Protein AF-A0A937T8L7-F1 (afdb_monomer)

pLDDT: mean 92.43, std 9.21, range [36.19, 98.56]

Secondary structure (DSSP, 8-state):
-----------S-GGGHHHHHHHHHHTTT-HHHHHHHHHHHTTTT----HHHIIIIIIHHHHHHTTSEE--GGG-EE-HHHHHHHHHHHH-HHHHHHHHHHHHHHHHHHTS--HHHHHHHTTTTTS-EEHHHHHHHHHHHHHHHHHHTT--HHHHHHHHHHHHHHHHHTTSEEEETTEEEE-HHHHHHHHHHT-----HHHHHHHHHHHHHHHHTTSTT---EEHHHHHHHHHHHHHHTT----HHHHHHHHHHS-SB-SSEEEEEE--SS--TT-EEETTEEE-EEEEEE-TT----

Nearest PDB structures (foldseek):
  2g7u-assembly1_A  TM=4.179E-01  e=7.902E-01  Rhodococcus jostii RHA1
  1t98-assembly1_A  TM=3.174E-01  e=4.815E-01  Escherichia coli
  8bif-assembly2_C  TM=2.983E-01  e=5.317E-01  Photorhabdus laumondii subsp. laumondii TTO1
  1t98-assembly1_B  TM=3.740E-01  e=1.662E+00  Escherichia coli
  5a9j-assembly3_C  TM=3.002E-01  e=3.671E+00  Homo sapiens

Radius of gyration: 20.65 Å; Cα contacts (8 Å, |Δi|>4): 395; chains: 1; bounding box: 52×42×64 Å

Sequence (298 aa):
MNLSRSIPALKAPADRMIGLIKIVHRWTGDRKAMDDAIVKYLRDVSGASRRNLIRAYAVPTLSHLGLIEGRGENLRCSPDGESLVNAAQQSDDAGLRRFGYLLHTLDSEKGLLVLSELADMQADEQPVSRDDLGTILWNKHHSQLAEQGLTSTALADRLAKWLAYLEYVRFIDLRDTNIMLNPAQIEASLAANKVEVAGELFRRLLFEGYEQLKSHVMGSVYVPIPDLRRCVAGHLLEQGMPISEAQFDDLLRQQPRVMEEHVILLSPPGRRSDGGIWIGKNYYYYVSIYPSKGESNA

Structure (mmCIF, N/CA/C/O backbone):
data_AF-A0A937T8L7-F1
#
_entry.id   AF-A0A937T8L7-F1
#
loop_
_atom_site.group_PDB
_atom_site.id
_atom_site.type_symbol
_atom_site.label_atom_id
_atom_site.label_alt_id
_atom_site.label_comp_id
_atom_site.label_asym_id
_atom_site.label_entity_id
_atom_site.label_seq_id
_atom_site.pdbx_PDB_ins_code
_atom_site.Cartn_x
_atom_site.Cartn_y
_atom_site.Cartn_z
_atom_site.occupancy
_atom_site.B_iso_or_equiv
_atom_site.auth_seq_id
_atom_site.auth_comp_id
_atom_site.auth_asym_id
_atom_site.auth_atom_id
_atom_site.pdbx_PDB_model_num
ATOM 1 N N . MET A 1 1 ? 6.874 18.365 9.448 1.00 44.12 1 MET A N 1
ATOM 2 C CA . MET A 1 1 ? 7.741 17.786 8.401 1.00 44.12 1 MET A CA 1
ATOM 3 C C . MET A 1 1 ? 6.885 16.825 7.605 1.00 44.12 1 MET A C 1
ATOM 5 O O . MET A 1 1 ? 6.300 15.943 8.223 1.00 44.12 1 MET A O 1
ATOM 9 N N . ASN A 1 2 ? 6.756 17.028 6.293 1.00 47.47 2 ASN A N 1
ATOM 10 C CA . ASN A 1 2 ? 6.113 16.040 5.427 1.00 47.47 2 ASN A CA 1
ATOM 11 C C . ASN A 1 2 ? 6.901 14.729 5.508 1.00 47.47 2 ASN A C 1
ATOM 13 O O . ASN A 1 2 ? 8.122 14.755 5.671 1.00 47.47 2 ASN A O 1
ATOM 17 N N . LEU A 1 3 ? 6.203 13.593 5.441 1.00 54.50 3 LEU A N 1
ATOM 18 C CA . LEU A 1 3 ? 6.842 12.299 5.219 1.00 54.50 3 LEU A CA 1
ATOM 19 C C . LEU A 1 3 ? 7.824 12.449 4.058 1.00 54.50 3 LEU A C 1
ATOM 21 O O . LEU A 1 3 ? 7.463 12.965 3.002 1.00 54.50 3 LEU A O 1
ATOM 25 N N . SER A 1 4 ? 9.071 12.055 4.287 1.00 62.16 4 SER A N 1
ATOM 26 C CA . SER A 1 4 ? 10.092 12.098 3.258 1.00 62.16 4 SER A CA 1
ATOM 27 C C . SER A 1 4 ? 9.691 11.094 2.176 1.00 62.16 4 SER A C 1
ATOM 29 O O . SER A 1 4 ? 9.776 9.881 2.393 1.00 62.16 4 SER A O 1
ATOM 31 N N . ARG A 1 5 ? 9.161 11.605 1.064 1.00 77.12 5 ARG A N 1
ATOM 32 C CA . ARG A 1 5 ? 8.682 10.801 -0.058 1.00 77.12 5 ARG A CA 1
ATOM 33 C C . ARG A 1 5 ? 9.852 10.023 -0.648 1.00 77.12 5 ARG A C 1
ATOM 35 O O . ARG A 1 5 ? 10.936 10.572 -0.814 1.00 77.12 5 ARG A O 1
ATOM 42 N N . SER A 1 6 ? 9.664 8.737 -0.920 1.00 85.38 6 SER A N 1
ATOM 43 C CA . SER A 1 6 ? 10.685 7.926 -1.591 1.00 85.38 6 SER A CA 1
ATOM 44 C C . SER A 1 6 ? 10.051 6.711 -2.250 1.00 85.38 6 SER A C 1
ATOM 46 O O . SER A 1 6 ? 9.061 6.182 -1.745 1.00 85.38 6 SER A O 1
ATOM 48 N N . ILE A 1 7 ? 10.648 6.234 -3.341 1.00 87.88 7 ILE A N 1
ATOM 49 C CA . ILE A 1 7 ? 10.278 4.937 -3.911 1.00 87.88 7 ILE A CA 1
ATOM 50 C C . ILE A 1 7 ? 10.679 3.845 -2.902 1.00 87.88 7 ILE A C 1
ATOM 52 O O . ILE A 1 7 ? 11.827 3.849 -2.425 1.00 87.88 7 ILE A O 1
ATOM 56 N N . PRO A 1 8 ? 9.772 2.918 -2.546 1.00 90.25 8 PRO A N 1
ATOM 57 C CA . PRO A 1 8 ? 10.069 1.872 -1.579 1.00 90.25 8 PRO A CA 1
ATOM 58 C C . PRO A 1 8 ? 11.188 0.949 -2.074 1.00 90.25 8 PRO A C 1
ATOM 60 O O . PRO A 1 8 ? 11.307 0.633 -3.256 1.00 90.25 8 PRO A O 1
ATOM 63 N N . ALA A 1 9 ? 12.018 0.471 -1.146 1.00 91.31 9 ALA A N 1
ATOM 64 C CA . ALA A 1 9 ? 13.047 -0.516 -1.454 1.00 91.31 9 ALA A CA 1
ATOM 65 C C . ALA A 1 9 ? 12.417 -1.914 -1.540 1.00 91.31 9 ALA A C 1
ATOM 67 O O . ALA A 1 9 ? 12.375 -2.656 -0.554 1.00 91.31 9 ALA A O 1
ATOM 68 N N . LEU A 1 10 ? 11.898 -2.257 -2.714 1.00 94.75 10 LEU A N 1
ATOM 69 C CA . LEU A 1 10 ? 11.305 -3.563 -2.995 1.00 94.75 10 LEU A CA 1
ATOM 70 C C . LEU A 1 10 ? 12.406 -4.555 -3.381 1.00 94.75 10 LEU A C 1
ATOM 72 O O . LEU A 1 10 ? 13.400 -4.177 -4.002 1.00 94.75 10 LEU A O 1
ATOM 76 N N . LYS A 1 11 ? 12.273 -5.823 -2.986 1.00 94.25 11 LYS A N 1
ATOM 77 C CA . LYS A 1 11 ? 13.219 -6.872 -3.408 1.00 94.25 11 LYS A CA 1
ATOM 78 C C . LYS A 1 11 ? 12.541 -8.083 -4.011 1.00 94.25 11 LYS A C 1
ATOM 80 O O . LYS A 1 11 ? 13.107 -8.670 -4.924 1.00 94.25 11 LYS A O 1
ATOM 85 N N . ALA A 1 12 ? 11.376 -8.460 -3.494 1.00 95.25 12 ALA A N 1
ATOM 86 C CA . ALA A 1 12 ? 10.638 -9.583 -4.040 1.00 95.25 12 ALA A CA 1
ATOM 87 C C . ALA A 1 12 ? 9.996 -9.218 -5.400 1.00 95.25 12 ALA A C 1
ATOM 89 O O . ALA A 1 12 ? 9.577 -8.070 -5.569 1.00 95.25 12 ALA A O 1
ATOM 90 N N . PRO A 1 13 ? 9.929 -10.161 -6.359 1.00 95.75 13 PRO A N 1
ATOM 91 C CA . PRO A 1 13 ? 9.270 -9.959 -7.649 1.00 95.75 13 PRO A CA 1
ATOM 92 C C . PRO A 1 13 ? 7.783 -9.611 -7.510 1.00 95.75 13 PRO A C 1
ATOM 94 O O . PRO A 1 13 ? 7.112 -10.102 -6.597 1.00 95.75 13 PRO A O 1
ATOM 97 N N . ALA A 1 14 ? 7.275 -8.771 -8.413 1.00 96.94 14 ALA A N 1
ATOM 98 C CA . ALA A 1 14 ? 5.897 -8.275 -8.378 1.00 96.94 14 ALA A CA 1
ATOM 99 C C . ALA A 1 14 ? 4.855 -9.404 -8.502 1.00 96.94 14 ALA A C 1
ATOM 101 O O . ALA A 1 14 ? 3.900 -9.456 -7.725 1.00 96.94 14 ALA A O 1
ATOM 102 N N . ASP A 1 15 ? 5.110 -10.374 -9.386 1.00 97.06 15 ASP A N 1
ATOM 103 C CA . ASP A 1 15 ? 4.283 -11.568 -9.627 1.00 97.06 15 ASP A CA 1
ATOM 104 C C . ASP A 1 15 ? 4.138 -12.477 -8.398 1.00 97.06 15 ASP A C 1
ATOM 106 O O . ASP A 1 15 ? 3.228 -13.302 -8.308 1.00 97.06 15 ASP A O 1
ATOM 110 N N . ARG A 1 16 ? 5.006 -12.313 -7.395 1.00 97.25 16 ARG A N 1
ATOM 111 C CA . ARG A 1 16 ? 4.971 -13.100 -6.158 1.00 97.25 16 ARG A CA 1
ATOM 112 C C . ARG A 1 16 ? 4.175 -12.448 -5.038 1.00 97.25 16 ARG A C 1
ATOM 114 O O . ARG A 1 16 ? 3.887 -13.129 -4.054 1.00 97.25 16 ARG A O 1
ATOM 121 N N . MET A 1 17 ? 3.775 -11.185 -5.166 1.00 97.44 17 MET A N 1
ATOM 122 C CA . MET A 1 17 ? 3.181 -10.428 -4.058 1.00 97.44 17 MET A CA 1
ATOM 123 C C . MET A 1 17 ? 1.858 -11.000 -3.569 1.00 97.44 17 MET A C 1
ATOM 125 O O . MET A 1 17 ? 1.704 -11.234 -2.371 1.00 97.44 17 MET A O 1
ATOM 129 N N . ILE A 1 18 ? 0.935 -11.299 -4.486 1.00 98.12 18 ILE A N 1
ATOM 130 C CA . ILE A 1 18 ? -0.383 -11.845 -4.133 1.00 98.12 18 ILE A CA 1
ATOM 131 C C . ILE A 1 18 ? -0.238 -13.219 -3.455 1.00 98.12 18 ILE A C 1
ATOM 133 O O . ILE A 1 18 ? -0.891 -13.501 -2.452 1.00 98.12 18 ILE A O 1
ATOM 137 N N . GLY A 1 19 ? 0.657 -14.076 -3.953 1.00 98.25 19 GLY A N 1
ATOM 138 C CA . GLY A 1 19 ? 0.926 -15.370 -3.321 1.00 98.25 19 GLY A CA 1
ATOM 139 C C . GLY A 1 19 ? 1.563 -15.236 -1.935 1.00 98.25 19 GLY A C 1
ATOM 140 O O . GLY A 1 19 ? 1.162 -15.927 -1.000 1.00 98.25 19 GLY A O 1
ATOM 141 N N . LEU A 1 20 ? 2.507 -14.304 -1.770 1.00 98.25 20 LEU A N 1
ATOM 142 C CA . LEU A 1 20 ? 3.138 -14.032 -0.479 1.00 98.25 20 LEU A CA 1
ATOM 143 C C . LEU A 1 20 ? 2.140 -13.512 0.558 1.00 98.25 20 LEU A C 1
ATOM 145 O O . LEU A 1 20 ? 2.161 -13.986 1.694 1.00 98.25 20 LEU A O 1
ATOM 149 N N . ILE A 1 21 ? 1.249 -12.585 0.193 1.00 98.38 21 ILE A N 1
ATOM 150 C CA . ILE A 1 21 ? 0.252 -12.079 1.143 1.00 98.38 21 ILE A CA 1
ATOM 151 C C . ILE A 1 21 ? -0.785 -13.153 1.501 1.00 98.38 21 ILE A C 1
ATOM 153 O O . ILE A 1 21 ? -1.131 -13.291 2.671 1.00 98.38 21 ILE A O 1
ATOM 157 N N . LYS A 1 22 ? -1.181 -14.014 0.547 1.00 98.56 22 LYS A N 1
ATOM 158 C CA . LYS A 1 22 ? -2.019 -15.199 0.821 1.00 98.56 22 LYS A CA 1
ATOM 159 C C . LYS A 1 22 ? -1.362 -16.144 1.839 1.00 98.56 22 LYS A C 1
ATOM 161 O O . LYS A 1 22 ? -2.057 -16.714 2.679 1.00 98.56 22 LYS A O 1
ATOM 166 N N . ILE A 1 23 ? -0.034 -16.303 1.795 1.00 98.50 23 ILE A N 1
ATOM 167 C CA . ILE A 1 23 ? 0.714 -17.092 2.788 1.00 98.50 23 ILE A CA 1
ATOM 168 C C . ILE A 1 23 ? 0.651 -16.442 4.174 1.00 98.50 23 ILE A C 1
ATOM 170 O O . ILE A 1 23 ? 0.377 -17.144 5.146 1.00 98.50 23 ILE A O 1
ATOM 174 N N . VAL A 1 24 ? 0.890 -15.130 4.272 1.00 98.19 24 VAL A N 1
ATOM 175 C CA . VAL A 1 24 ? 0.833 -14.412 5.558 1.00 98.19 24 VAL A CA 1
ATOM 176 C C . VAL A 1 24 ? -0.565 -14.504 6.164 1.00 98.19 24 VAL A C 1
ATOM 178 O O . VAL A 1 24 ? -0.692 -14.878 7.327 1.00 98.19 24 VAL A O 1
ATOM 181 N N . HIS A 1 25 ? -1.605 -14.252 5.368 1.00 97.88 25 HIS A N 1
ATOM 182 C CA . HIS A 1 25 ? -2.997 -14.369 5.800 1.00 97.88 25 HIS A CA 1
ATOM 183 C C . HIS A 1 25 ? -3.295 -15.764 6.365 1.00 97.88 25 HIS A C 1
ATOM 185 O O . HIS A 1 25 ? -3.710 -15.900 7.512 1.00 97.88 25 HIS A O 1
ATOM 191 N N . ARG A 1 26 ? -2.983 -16.819 5.598 1.00 98.19 26 ARG A N 1
ATOM 192 C CA . ARG A 1 26 ? -3.268 -18.211 5.979 1.00 98.19 26 ARG A CA 1
ATOM 193 C C . ARG A 1 26 ? -2.592 -18.650 7.279 1.00 98.19 26 ARG A C 1
ATOM 195 O O . ARG A 1 26 ? -3.157 -19.466 7.999 1.00 98.19 26 ARG A O 1
ATOM 202 N N . TRP A 1 27 ? -1.377 -18.177 7.537 1.00 97.75 27 TRP A N 1
ATOM 203 C CA . TRP A 1 27 ? -0.553 -18.620 8.666 1.00 97.75 27 TRP A CA 1
ATOM 204 C C . TRP A 1 27 ? -0.401 -17.545 9.747 1.00 97.75 27 TRP A C 1
ATOM 206 O O . TRP A 1 27 ? 0.561 -17.563 10.515 1.00 97.75 27 TRP A O 1
ATOM 216 N N . THR A 1 28 ? -1.337 -16.595 9.821 1.00 94.94 28 THR A N 1
ATOM 217 C CA . THR A 1 28 ? -1.367 -15.615 10.913 1.00 94.94 28 THR A CA 1
ATOM 218 C C . THR A 1 28 ? -1.490 -16.347 12.253 1.00 94.94 28 THR A C 1
ATOM 220 O O . THR A 1 28 ? -2.383 -17.169 12.439 1.00 94.94 28 THR A O 1
ATOM 223 N N . GLY A 1 29 ? -0.564 -16.073 13.178 1.00 93.75 29 GLY A N 1
ATOM 224 C CA . GLY A 1 29 ? -0.464 -16.762 14.472 1.00 93.75 29 GLY A CA 1
ATOM 225 C C . GLY A 1 29 ? 0.414 -18.025 14.487 1.00 93.75 29 GLY A C 1
ATOM 226 O O . GLY A 1 29 ? 0.701 -18.524 15.570 1.00 93.75 29 GLY A O 1
ATOM 227 N N . ASP A 1 30 ? 0.898 -18.512 13.336 1.00 96.88 30 ASP A N 1
ATOM 228 C CA . ASP A 1 30 ? 1.893 -19.595 13.249 1.00 96.88 30 ASP A CA 1
ATOM 229 C C . ASP A 1 30 ? 3.119 -19.135 12.450 1.00 96.88 30 ASP A C 1
ATOM 231 O O . ASP A 1 30 ? 3.238 -19.316 11.230 1.00 96.88 30 ASP A O 1
ATOM 235 N N . ARG A 1 31 ? 4.075 -18.525 13.161 1.00 95.81 31 ARG A N 1
ATOM 236 C CA . ARG A 1 31 ? 5.258 -17.939 12.531 1.00 95.81 31 ARG A CA 1
ATOM 237 C C . ARG A 1 31 ? 6.125 -18.966 11.812 1.00 95.81 31 ARG A C 1
ATOM 239 O O . ARG A 1 31 ? 6.711 -18.660 10.770 1.00 95.81 31 ARG A O 1
ATOM 246 N N . LYS A 1 32 ? 6.239 -20.172 12.367 1.00 96.81 32 LYS A N 1
ATOM 247 C CA . LYS A 1 32 ? 7.102 -21.218 11.816 1.00 96.81 32 LYS A CA 1
ATOM 248 C C . LYS A 1 32 ? 6.545 -21.717 10.487 1.00 96.81 32 LYS A C 1
ATOM 250 O O . LYS A 1 32 ? 7.292 -21.750 9.506 1.00 96.81 32 LYS A O 1
ATOM 255 N N . ALA A 1 33 ? 5.251 -22.036 10.440 1.00 97.94 33 ALA A N 1
ATOM 256 C CA . ALA A 1 33 ? 4.592 -22.476 9.216 1.00 97.94 33 ALA A CA 1
ATOM 257 C C . ALA A 1 33 ? 4.583 -21.376 8.144 1.00 97.94 33 ALA A C 1
ATOM 259 O O . ALA A 1 33 ? 4.842 -21.659 6.971 1.00 97.94 33 ALA A O 1
ATOM 260 N N . MET A 1 34 ? 4.380 -20.114 8.543 1.00 98.06 34 MET A N 1
ATOM 261 C CA . MET A 1 34 ? 4.488 -18.962 7.644 1.00 98.06 34 MET A CA 1
ATOM 262 C C . MET A 1 34 ? 5.880 -18.870 7.007 1.00 98.06 34 MET A C 1
ATOM 264 O O . MET A 1 34 ? 6.002 -18.792 5.784 1.00 98.06 34 MET A O 1
ATOM 268 N N . ASP A 1 35 ? 6.936 -18.909 7.824 1.00 97.44 35 ASP A N 1
ATOM 269 C CA . ASP A 1 35 ? 8.315 -18.829 7.347 1.00 97.44 35 ASP A CA 1
ATOM 270 C C . ASP A 1 35 ? 8.656 -20.015 6.422 1.00 97.44 35 ASP A C 1
ATOM 272 O O . ASP A 1 35 ? 9.295 -19.816 5.389 1.00 97.44 35 ASP A O 1
ATOM 276 N N . ASP A 1 36 ? 8.207 -21.234 6.746 1.00 98.06 36 ASP A N 1
ATOM 277 C CA . ASP A 1 36 ? 8.370 -22.421 5.892 1.00 98.06 36 ASP A CA 1
ATOM 278 C C . ASP A 1 36 ? 7.673 -22.255 4.532 1.00 98.06 36 ASP A C 1
ATOM 280 O O . ASP A 1 36 ? 8.267 -22.541 3.485 1.00 98.06 36 ASP A O 1
ATOM 284 N N . ALA A 1 37 ? 6.440 -21.745 4.529 1.00 98.19 37 ALA A N 1
ATOM 285 C CA . ALA A 1 37 ? 5.657 -21.527 3.320 1.00 98.19 37 ALA A CA 1
ATOM 286 C C . ALA A 1 37 ? 6.247 -20.422 2.429 1.00 98.19 37 ALA A C 1
ATOM 288 O O . ALA A 1 37 ? 6.396 -20.639 1.226 1.00 98.19 37 ALA A O 1
ATOM 289 N N . ILE A 1 38 ? 6.659 -19.281 3.001 1.00 97.88 38 ILE A N 1
ATOM 290 C CA . ILE A 1 38 ? 7.344 -18.195 2.272 1.00 97.88 38 ILE A CA 1
ATOM 291 C C . ILE A 1 38 ? 8.617 -18.726 1.614 1.00 97.88 38 ILE A C 1
ATOM 293 O O . ILE A 1 38 ? 8.888 -18.472 0.441 1.00 97.88 38 ILE A O 1
ATOM 297 N N . VAL A 1 39 ? 9.407 -19.480 2.376 1.00 97.81 39 VAL A N 1
ATOM 298 C CA . VAL A 1 39 ? 10.673 -20.038 1.908 1.00 97.81 39 VAL A CA 1
ATOM 299 C C . VAL A 1 39 ? 10.467 -21.002 0.751 1.00 97.81 39 VAL A C 1
ATOM 301 O O . VAL A 1 39 ? 11.227 -20.951 -0.213 1.00 97.81 39 VAL A O 1
ATOM 304 N N . LYS A 1 40 ? 9.467 -21.879 0.849 1.00 97.44 40 LYS A N 1
ATOM 305 C CA . LYS A 1 40 ? 9.108 -22.803 -0.226 1.00 97.44 40 LYS A CA 1
ATOM 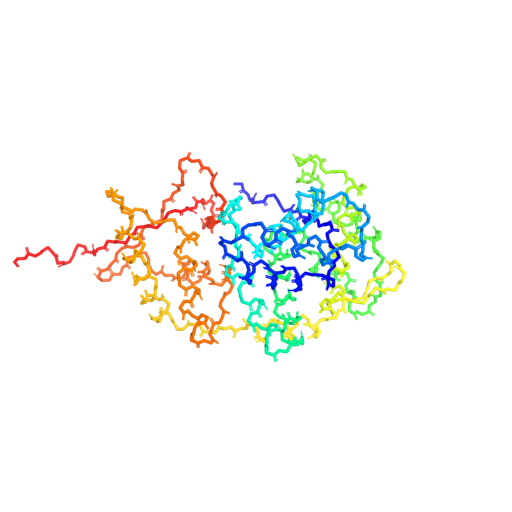306 C C . LYS A 1 40 ? 8.652 -22.042 -1.472 1.00 97.44 40 LYS A C 1
ATOM 308 O O . LYS A 1 40 ? 9.086 -22.378 -2.566 1.00 97.44 40 LYS A O 1
ATOM 313 N N . TYR A 1 41 ? 7.825 -21.014 -1.290 1.00 97.44 41 TYR A N 1
ATOM 314 C CA . TYR A 1 41 ? 7.227 -20.235 -2.374 1.00 97.44 41 TYR A CA 1
ATOM 315 C C . TYR A 1 41 ? 8.223 -19.378 -3.161 1.00 97.44 41 TYR A C 1
ATOM 317 O O . TYR A 1 41 ? 8.002 -19.130 -4.336 1.00 97.44 41 TYR A O 1
ATOM 325 N N . LEU A 1 42 ? 9.312 -18.929 -2.529 1.00 96.75 42 LEU A N 1
ATOM 326 C CA . LEU A 1 42 ? 10.344 -18.107 -3.175 1.00 96.75 42 LEU A CA 1
ATOM 327 C C . LEU A 1 42 ? 11.556 -18.903 -3.673 1.00 96.75 42 LEU A C 1
ATOM 329 O O . LEU A 1 42 ? 12.515 -18.318 -4.179 1.00 96.75 42 LEU A O 1
ATOM 333 N N . ARG A 1 43 ? 11.570 -20.224 -3.471 1.00 93.38 43 ARG A N 1
ATOM 334 C CA . ARG A 1 43 ? 12.756 -21.044 -3.741 1.00 93.38 43 ARG A CA 1
ATOM 335 C C . ARG A 1 43 ? 13.040 -21.206 -5.233 1.00 93.38 43 ARG A C 1
ATOM 337 O O . ARG A 1 43 ? 14.197 -21.359 -5.605 1.00 93.38 43 ARG A O 1
ATOM 344 N N . ASP A 1 44 ? 11.999 -21.165 -6.054 1.00 90.25 44 ASP A N 1
ATOM 345 C CA . ASP A 1 44 ? 12.065 -21.239 -7.515 1.00 90.25 44 ASP A CA 1
ATOM 346 C C . ASP A 1 44 ? 12.657 -19.971 -8.150 1.00 90.25 44 ASP A C 1
ATOM 348 O O . ASP A 1 44 ? 13.268 -20.050 -9.210 1.00 90.25 44 ASP A O 1
ATOM 352 N N . VAL A 1 45 ? 12.532 -18.818 -7.485 1.00 89.62 45 VAL A N 1
ATOM 353 C CA . VAL A 1 45 ? 13.007 -17.517 -7.992 1.00 89.62 45 VAL A CA 1
ATOM 354 C C . VAL A 1 45 ? 14.296 -17.017 -7.335 1.00 89.62 45 VAL A C 1
ATOM 356 O O . VAL A 1 45 ? 14.894 -16.054 -7.811 1.00 89.62 45 VAL A O 1
ATOM 359 N N . SER A 1 46 ? 14.752 -17.624 -6.232 1.00 91.19 46 SER A N 1
ATOM 360 C CA . SER A 1 46 ? 15.956 -17.162 -5.533 1.00 91.19 46 SER A CA 1
ATOM 361 C C . SER A 1 46 ? 16.705 -18.258 -4.768 1.00 91.19 46 SER A C 1
ATOM 363 O O . SER A 1 46 ? 16.171 -18.933 -3.884 1.00 91.19 46 SER A O 1
ATOM 365 N N . GLY A 1 47 ? 18.016 -18.343 -5.022 1.00 91.69 47 GLY A N 1
ATOM 366 C CA . GLY A 1 47 ? 18.964 -19.181 -4.276 1.00 91.69 47 GLY A CA 1
ATOM 367 C C . GLY A 1 47 ? 19.395 -18.611 -2.916 1.00 91.69 47 GLY A C 1
ATOM 368 O O . GLY A 1 47 ? 20.290 -19.158 -2.274 1.00 91.69 47 GLY A O 1
ATOM 369 N N . ALA A 1 48 ? 18.801 -17.502 -2.459 1.00 93.19 48 ALA A N 1
ATOM 370 C CA . ALA A 1 48 ? 19.182 -16.875 -1.198 1.00 93.19 48 ALA A CA 1
ATOM 371 C C . ALA A 1 48 ? 18.925 -17.788 0.016 1.00 93.19 48 ALA A C 1
ATOM 373 O O . ALA A 1 48 ? 18.031 -18.641 0.034 1.00 93.19 48 ALA A O 1
ATOM 374 N N . SER A 1 49 ? 19.691 -17.579 1.090 1.00 96.12 49 SER A N 1
ATOM 375 C CA . SER A 1 49 ? 19.495 -18.319 2.339 1.00 96.12 49 SER A CA 1
ATOM 376 C C . SER A 1 49 ? 18.073 -18.130 2.883 1.00 96.12 49 SER A C 1
ATOM 378 O O . SER A 1 49 ? 17.450 -17.085 2.683 1.00 96.12 49 SER A O 1
ATOM 380 N N . ARG A 1 50 ? 17.565 -19.117 3.635 1.00 96.94 50 ARG A N 1
ATOM 381 C CA . ARG A 1 50 ? 16.258 -19.040 4.321 1.00 96.94 50 ARG A CA 1
ATOM 382 C C . ARG A 1 50 ? 16.063 -17.703 5.044 1.00 96.94 50 ARG A C 1
ATOM 384 O O . ARG A 1 50 ? 15.050 -17.034 4.864 1.00 96.94 50 ARG A O 1
ATOM 391 N N . ARG A 1 51 ? 17.063 -17.306 5.840 1.00 95.62 51 ARG A N 1
ATOM 392 C CA . ARG A 1 51 ? 17.047 -16.050 6.599 1.00 95.62 51 ARG A CA 1
ATOM 393 C C . ARG A 1 51 ? 16.884 -14.840 5.679 1.00 95.62 51 ARG A C 1
ATOM 395 O O . ARG A 1 51 ? 16.124 -13.940 6.025 1.00 95.62 51 ARG A O 1
ATOM 402 N N . ASN A 1 52 ? 17.564 -14.818 4.535 1.00 95.25 52 ASN A N 1
ATOM 403 C CA . ASN A 1 52 ? 17.507 -13.700 3.595 1.00 95.25 52 ASN A CA 1
ATOM 404 C C . ASN A 1 52 ? 16.176 -13.645 2.837 1.00 95.25 52 ASN A C 1
ATOM 406 O O . ASN A 1 52 ? 15.623 -12.555 2.712 1.00 95.25 52 ASN A O 1
ATOM 410 N N . LEU A 1 53 ? 15.617 -14.787 2.419 1.00 96.31 53 LEU A N 1
ATOM 411 C CA . LEU A 1 53 ? 14.288 -14.828 1.790 1.00 96.31 53 LEU A CA 1
ATOM 412 C C . LEU A 1 53 ? 13.213 -14.204 2.685 1.00 96.31 53 LEU A C 1
ATOM 414 O O . LEU A 1 53 ? 12.378 -13.441 2.218 1.00 96.31 53 LEU A O 1
ATOM 418 N N . ILE A 1 54 ? 13.266 -14.463 3.989 1.00 95.75 54 ILE A N 1
ATOM 419 C CA . ILE A 1 54 ? 12.285 -13.912 4.926 1.00 95.75 54 ILE A CA 1
ATOM 420 C C . ILE A 1 54 ? 12.630 -12.459 5.275 1.00 95.75 54 ILE A C 1
ATOM 422 O O . ILE A 1 54 ? 11.833 -11.552 5.045 1.00 95.75 54 ILE A O 1
ATOM 426 N N . ARG A 1 55 ? 13.826 -12.227 5.838 1.00 93.62 55 ARG A N 1
ATOM 427 C CA . ARG A 1 55 ? 14.178 -10.962 6.510 1.00 93.62 55 ARG A CA 1
ATOM 428 C C . ARG A 1 55 ? 14.681 -9.868 5.584 1.00 93.62 55 ARG A C 1
ATOM 430 O O . ARG A 1 55 ? 14.700 -8.716 5.995 1.00 93.62 55 ARG A O 1
ATOM 437 N N . ALA A 1 56 ? 15.138 -10.215 4.387 1.00 91.25 56 ALA A N 1
ATOM 438 C CA . ALA A 1 56 ? 15.650 -9.246 3.425 1.00 91.25 56 ALA A CA 1
ATOM 439 C C . ALA A 1 56 ? 14.768 -9.135 2.178 1.00 91.25 56 ALA A C 1
ATOM 441 O O . ALA A 1 56 ? 14.894 -8.137 1.476 1.00 91.25 56 ALA A O 1
ATOM 442 N N . TYR A 1 57 ? 13.916 -10.130 1.909 1.00 93.88 57 TYR A N 1
ATOM 443 C CA . TYR A 1 57 ? 13.140 -10.239 0.675 1.00 93.88 57 TYR A CA 1
ATOM 444 C C . TYR A 1 57 ? 11.639 -10.055 0.927 1.00 93.88 57 TYR A C 1
ATOM 446 O O . TYR A 1 57 ? 11.118 -8.977 0.657 1.00 93.88 57 TYR A O 1
ATOM 454 N N . ALA A 1 58 ? 10.959 -11.053 1.496 1.00 96.50 58 ALA A N 1
ATOM 455 C CA . ALA A 1 58 ? 9.504 -11.068 1.631 1.00 96.50 58 ALA A CA 1
ATOM 456 C C . ALA A 1 58 ? 8.988 -10.021 2.625 1.00 96.50 58 ALA A C 1
ATOM 458 O O . ALA A 1 58 ? 8.249 -9.120 2.238 1.00 96.50 58 ALA A O 1
ATOM 459 N N . VAL A 1 59 ? 9.407 -10.107 3.894 1.00 96.31 59 VAL A N 1
ATOM 460 C CA . VAL A 1 59 ? 8.857 -9.263 4.969 1.00 96.31 59 VAL A CA 1
ATOM 461 C C . VAL A 1 59 ? 9.122 -7.774 4.717 1.00 96.31 59 VAL A C 1
ATOM 463 O O . VAL A 1 59 ? 8.168 -7.004 4.793 1.00 96.31 59 VAL A O 1
ATOM 466 N N . PRO A 1 60 ? 10.348 -7.331 4.358 1.00 95.62 60 PRO A N 1
ATOM 467 C CA . PRO A 1 60 ? 10.571 -5.918 4.061 1.00 95.62 60 PRO A CA 1
ATOM 468 C C . PRO A 1 60 ? 9.760 -5.423 2.865 1.00 95.62 60 PRO A C 1
ATOM 470 O O . PRO A 1 60 ? 9.209 -4.334 2.932 1.00 95.62 60 PRO A O 1
ATOM 473 N N . THR A 1 61 ? 9.650 -6.218 1.793 1.00 96.62 61 THR A N 1
ATOM 474 C CA . THR A 1 61 ? 8.888 -5.817 0.598 1.00 96.62 61 THR A CA 1
ATOM 475 C C . THR A 1 61 ? 7.408 -5.638 0.937 1.00 96.62 61 THR A C 1
ATOM 477 O O . THR A 1 61 ? 6.858 -4.570 0.700 1.00 96.62 61 THR A O 1
ATOM 480 N N . LEU A 1 62 ? 6.785 -6.636 1.570 1.00 97.50 62 LEU A N 1
ATOM 481 C CA . LEU A 1 62 ? 5.381 -6.565 1.987 1.00 97.50 62 LEU A CA 1
ATOM 482 C C . LEU A 1 62 ? 5.121 -5.410 2.968 1.00 97.50 62 LEU A C 1
ATOM 484 O O . LEU A 1 62 ? 4.096 -4.742 2.873 1.00 97.50 62 LEU A O 1
ATOM 488 N N . SER A 1 63 ? 6.051 -5.157 3.895 1.00 95.06 63 SER A N 1
ATOM 489 C CA . SER A 1 63 ? 5.936 -4.059 4.860 1.00 95.06 63 SER A CA 1
ATOM 490 C C . SER A 1 63 ? 6.067 -2.691 4.188 1.00 95.06 63 SER A C 1
ATOM 492 O O . SER A 1 63 ? 5.285 -1.795 4.489 1.00 95.06 63 SER A O 1
ATOM 494 N N . HIS A 1 64 ? 6.998 -2.525 3.242 1.00 93.81 64 HIS A N 1
ATOM 495 C CA . HIS A 1 64 ? 7.132 -1.287 2.468 1.00 93.81 64 HIS A CA 1
ATOM 496 C C . HIS A 1 64 ? 5.909 -1.000 1.591 1.00 93.81 64 HIS A C 1
ATOM 498 O O . HIS A 1 64 ? 5.594 0.163 1.358 1.00 93.81 64 HIS A O 1
ATOM 504 N N . LEU A 1 65 ? 5.217 -2.044 1.133 1.00 95.19 65 LEU A N 1
ATOM 505 C CA . LEU A 1 65 ? 3.952 -1.927 0.405 1.00 95.19 65 LEU A CA 1
ATOM 506 C C . LEU A 1 65 ? 2.746 -1.697 1.326 1.00 95.19 65 LEU A C 1
ATOM 508 O O . LEU A 1 65 ? 1.635 -1.556 0.834 1.00 95.19 65 LEU A O 1
ATOM 512 N N . GLY A 1 66 ? 2.940 -1.693 2.650 1.00 94.31 66 GLY A N 1
ATOM 513 C CA . GLY A 1 66 ? 1.852 -1.551 3.615 1.00 94.31 66 GLY A CA 1
ATOM 514 C C . GLY A 1 66 ? 0.891 -2.739 3.647 1.00 94.31 66 GLY A C 1
ATOM 515 O O . GLY A 1 66 ? -0.211 -2.592 4.151 1.00 94.31 66 GLY A O 1
ATOM 516 N N . LEU A 1 67 ? 1.279 -3.911 3.128 1.00 97.19 67 LEU A N 1
ATOM 517 C CA . LEU A 1 67 ? 0.419 -5.103 3.065 1.00 97.19 67 LEU A CA 1
ATOM 518 C C . LEU A 1 67 ? 0.468 -5.944 4.346 1.00 97.19 67 LEU A C 1
ATOM 520 O O . LEU A 1 67 ? -0.400 -6.779 4.584 1.00 97.19 67 LEU A O 1
ATOM 524 N N . ILE A 1 68 ? 1.499 -5.757 5.167 1.00 96.75 68 ILE A N 1
ATOM 525 C CA . ILE A 1 68 ? 1.647 -6.446 6.450 1.00 96.75 68 ILE A CA 1
ATOM 526 C C . ILE A 1 68 ? 2.049 -5.469 7.543 1.00 96.75 68 ILE A C 1
ATOM 528 O O . ILE A 1 68 ? 2.667 -4.434 7.290 1.00 96.75 68 ILE A O 1
ATOM 532 N N . GLU A 1 69 ? 1.771 -5.864 8.773 1.00 94.06 69 GLU A N 1
ATOM 533 C CA . GLU A 1 69 ? 2.090 -5.121 9.985 1.00 94.06 69 GLU A CA 1
ATOM 534 C C . GLU A 1 69 ? 2.511 -6.077 11.113 1.00 94.06 69 GLU A C 1
ATOM 536 O O . GLU A 1 69 ? 2.406 -7.302 11.008 1.00 94.06 69 GLU A O 1
ATOM 541 N N . GLY A 1 70 ? 3.014 -5.507 12.209 1.00 91.31 70 GLY A N 1
ATOM 542 C CA . GLY A 1 70 ? 3.518 -6.273 13.346 1.00 91.31 70 GLY A CA 1
ATOM 543 C C . GLY A 1 70 ? 4.940 -6.809 13.149 1.00 91.31 70 GLY A C 1
ATOM 544 O O . GLY A 1 70 ? 5.636 -6.504 12.178 1.00 91.31 70 GLY A O 1
ATOM 545 N N . ARG A 1 71 ? 5.429 -7.563 14.141 1.00 89.00 71 ARG A N 1
ATOM 546 C CA . ARG A 1 71 ? 6.787 -8.137 14.170 1.00 89.00 71 ARG A CA 1
ATOM 547 C C . ARG A 1 71 ? 6.786 -9.482 14.891 1.00 89.00 71 ARG A C 1
ATOM 549 O O . ARG A 1 71 ? 5.989 -9.699 15.799 1.00 89.00 71 ARG A O 1
ATOM 556 N N . GLY A 1 72 ? 7.735 -10.348 14.528 1.00 89.75 72 GLY A N 1
ATOM 557 C CA . GLY A 1 72 ? 7.912 -11.655 15.168 1.00 89.75 72 GLY A CA 1
ATOM 558 C C . GLY A 1 72 ? 6.670 -12.530 15.014 1.00 89.75 72 GLY A C 1
ATOM 559 O O . GLY A 1 72 ? 6.208 -12.724 13.888 1.00 89.75 72 GLY A O 1
ATOM 560 N N . GLU A 1 73 ? 6.149 -13.007 16.145 1.00 90.12 73 GLU A N 1
ATOM 561 C CA . GLU A 1 73 ? 4.926 -13.819 16.243 1.00 90.12 73 GLU A CA 1
ATOM 562 C C . GLU A 1 73 ? 3.650 -13.035 15.902 1.00 90.12 73 GLU A C 1
ATOM 564 O O . GLU A 1 73 ? 2.667 -13.614 15.462 1.00 90.12 73 GLU A O 1
ATO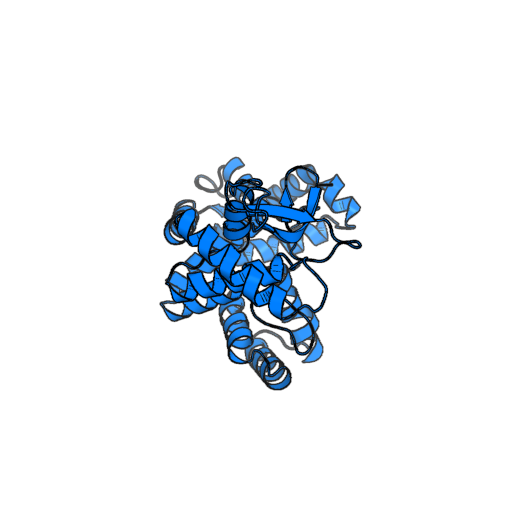M 569 N N . ASN A 1 74 ? 3.677 -11.704 16.022 1.00 91.31 74 ASN A N 1
ATOM 570 C CA . ASN A 1 74 ? 2.523 -10.844 15.744 1.00 91.31 74 ASN A CA 1
ATOM 571 C C . ASN A 1 74 ? 2.474 -10.357 14.285 1.00 91.31 74 ASN A C 1
ATOM 573 O O . ASN A 1 74 ? 1.777 -9.388 13.993 1.00 91.31 74 ASN A O 1
ATOM 577 N N . LEU A 1 75 ? 3.271 -10.943 13.383 1.00 94.88 75 LEU A N 1
ATOM 578 C CA . LEU A 1 75 ? 3.251 -10.568 11.969 1.00 94.88 75 LEU A CA 1
ATOM 579 C C . LEU A 1 75 ? 1.943 -11.047 11.326 1.00 94.88 75 LEU A C 1
ATOM 581 O O . LEU A 1 75 ? 1.635 -12.236 11.380 1.00 94.88 75 LEU A O 1
ATOM 585 N N . ARG A 1 76 ? 1.213 -10.132 10.690 1.00 96.44 76 ARG A N 1
ATOM 586 C CA . ARG A 1 76 ? -0.073 -10.409 10.036 1.00 96.44 76 ARG A CA 1
ATOM 587 C C . ARG A 1 76 ? -0.313 -9.470 8.859 1.00 96.44 76 ARG A C 1
ATOM 589 O O . ARG A 1 76 ? 0.446 -8.519 8.663 1.00 96.44 76 ARG A O 1
ATOM 596 N N . CYS A 1 77 ? -1.365 -9.726 8.090 1.00 97.12 77 CYS A N 1
ATOM 597 C CA . CYS A 1 77 ? -1.842 -8.779 7.088 1.00 97.12 77 CYS A CA 1
ATOM 598 C C . CYS A 1 77 ? -2.294 -7.470 7.744 1.00 97.12 77 CYS A C 1
ATOM 600 O O . CYS A 1 77 ? -2.897 -7.470 8.818 1.00 97.12 77 CYS A O 1
ATOM 602 N N . SER A 1 78 ? -2.015 -6.359 7.072 1.00 96.12 78 SER A N 1
ATOM 603 C CA . SER A 1 78 ? -2.699 -5.092 7.329 1.00 96.12 78 SER A CA 1
ATOM 604 C C . SER A 1 78 ? -4.121 -5.136 6.746 1.00 96.12 78 SER A C 1
ATOM 606 O O . SER A 1 78 ? -4.430 -6.054 5.979 1.00 96.12 78 SER A O 1
ATOM 608 N N . PRO A 1 79 ? -4.987 -4.145 7.027 1.00 94.69 79 PRO A N 1
ATOM 609 C CA . PRO A 1 79 ? -6.261 -3.993 6.320 1.00 94.69 79 PRO A CA 1
ATOM 610 C C . PRO A 1 79 ? -6.117 -3.995 4.790 1.00 94.69 79 PRO A C 1
ATOM 612 O O . PRO A 1 79 ? -6.891 -4.649 4.089 1.00 94.69 79 PRO A O 1
ATOM 615 N N . ASP A 1 80 ? -5.077 -3.341 4.266 1.00 96.62 80 ASP A N 1
ATOM 616 C CA . ASP A 1 80 ? -4.771 -3.348 2.833 1.00 96.62 80 ASP A CA 1
ATOM 617 C C . ASP A 1 80 ? -4.404 -4.761 2.349 1.00 96.62 80 ASP A C 1
ATOM 619 O O . ASP A 1 80 ? -4.933 -5.226 1.336 1.00 96.62 80 ASP A O 1
ATOM 623 N N . GLY A 1 81 ? -3.575 -5.489 3.104 1.00 97.81 81 GLY A N 1
ATOM 624 C CA . GLY A 1 81 ? -3.233 -6.883 2.815 1.00 97.81 81 GLY A CA 1
ATOM 625 C C . GLY A 1 81 ? -4.440 -7.823 2.832 1.00 97.81 81 GLY A C 1
ATOM 626 O O . GLY A 1 81 ? -4.602 -8.627 1.915 1.00 97.81 81 GLY A O 1
ATOM 627 N N . GLU A 1 82 ? -5.314 -7.688 3.830 1.00 97.31 82 GLU A N 1
ATOM 628 C CA . GLU A 1 82 ? -6.566 -8.446 3.936 1.00 97.31 82 GLU A CA 1
ATOM 629 C C . GLU A 1 82 ? -7.478 -8.168 2.738 1.00 97.31 82 GLU A C 1
ATOM 631 O O . GLU A 1 82 ? -7.941 -9.093 2.068 1.00 97.31 82 GLU A O 1
ATOM 636 N N . SER A 1 83 ? -7.678 -6.893 2.397 1.00 96.50 83 SER A N 1
ATOM 637 C CA . SER A 1 83 ? -8.502 -6.508 1.249 1.00 96.50 83 SER A CA 1
ATOM 638 C C . SER A 1 83 ? -7.973 -7.079 -0.075 1.00 96.50 83 SER A C 1
ATOM 640 O O . SER A 1 83 ? -8.756 -7.523 -0.917 1.00 96.50 83 SER A O 1
ATOM 642 N N . LEU A 1 84 ? -6.646 -7.136 -0.245 1.00 98.00 84 LEU A N 1
ATOM 643 C CA . LEU A 1 84 ? -6.003 -7.732 -1.413 1.00 98.00 84 LEU A CA 1
ATOM 644 C C . LEU A 1 84 ? -6.222 -9.246 -1.477 1.00 98.00 84 LEU A C 1
ATOM 646 O O . LEU A 1 84 ? -6.542 -9.773 -2.543 1.00 98.00 84 LEU A O 1
ATOM 650 N N . VAL A 1 85 ? -6.073 -9.951 -0.353 1.00 97.94 85 VAL A N 1
ATOM 651 C CA . VAL A 1 85 ? -6.317 -11.399 -0.295 1.00 97.94 85 VAL A CA 1
ATOM 652 C C . VAL A 1 85 ? -7.761 -11.719 -0.666 1.00 97.94 85 VAL A C 1
ATOM 654 O O . VAL A 1 85 ? -7.974 -12.598 -1.500 1.00 97.94 85 VAL A O 1
ATOM 657 N N . ASN A 1 86 ? -8.726 -10.979 -0.117 1.00 96.12 86 ASN A N 1
ATOM 658 C CA . ASN A 1 86 ? -10.147 -11.167 -0.406 1.00 96.12 86 ASN A CA 1
ATOM 659 C C . ASN A 1 86 ? -10.470 -10.920 -1.886 1.00 96.12 86 ASN A C 1
ATOM 661 O O . ASN A 1 86 ? -11.103 -11.756 -2.529 1.00 96.12 86 ASN A O 1
ATOM 665 N N . ALA A 1 87 ? -9.970 -9.831 -2.476 1.00 96.69 87 ALA A N 1
ATOM 666 C CA . ALA A 1 87 ? -10.147 -9.574 -3.906 1.00 96.69 87 ALA A CA 1
ATOM 667 C C . ALA A 1 87 ? -9.538 -10.699 -4.767 1.00 96.69 87 ALA A C 1
ATOM 669 O O . ALA A 1 87 ? -10.172 -11.204 -5.692 1.00 96.69 87 ALA A O 1
ATOM 670 N N . ALA A 1 88 ? -8.339 -11.167 -4.410 1.00 97.56 88 ALA A N 1
ATOM 671 C CA . ALA A 1 88 ? -7.647 -12.249 -5.108 1.00 97.56 88 ALA A CA 1
ATOM 672 C C . ALA A 1 88 ? -8.239 -13.652 -4.862 1.00 97.56 88 ALA A C 1
ATOM 674 O O . ALA A 1 88 ? -7.760 -14.624 -5.455 1.00 97.56 88 ALA A O 1
ATOM 675 N N . GLN A 1 89 ? -9.206 -13.801 -3.954 1.00 96.56 89 GLN A N 1
ATOM 676 C CA . GLN A 1 89 ? -10.016 -15.016 -3.811 1.00 96.56 89 GLN A CA 1
ATOM 677 C C . GLN A 1 89 ? -11.217 -15.007 -4.763 1.00 96.56 89 GLN A C 1
ATOM 679 O O . GLN A 1 89 ? -11.679 -16.076 -5.151 1.00 96.56 89 GLN A O 1
ATOM 684 N N . GLN A 1 90 ? -11.697 -13.827 -5.167 1.00 95.69 90 GLN A N 1
ATOM 685 C CA . GLN A 1 90 ? -12.801 -13.693 -6.119 1.00 95.69 90 GLN A CA 1
ATOM 686 C C . GLN A 1 90 ? -12.341 -13.973 -7.553 1.00 95.69 90 GLN A C 1
ATOM 688 O O . GLN A 1 90 ? -12.994 -14.710 -8.285 1.00 95.69 90 GLN A O 1
ATOM 693 N N . SER A 1 91 ? -11.222 -13.373 -7.968 1.00 97.25 91 SER A N 1
ATOM 694 C CA . SER A 1 91 ? -10.557 -13.655 -9.247 1.00 97.25 91 SER A CA 1
ATOM 695 C C . SER A 1 91 ? -9.151 -13.053 -9.276 1.00 97.25 91 SER A C 1
ATOM 697 O O . SER A 1 91 ? -8.857 -12.115 -8.529 1.00 97.25 91 SER A O 1
ATOM 699 N N . ASP A 1 92 ? -8.297 -13.542 -10.176 1.00 96.00 92 ASP A N 1
ATOM 700 C CA . ASP A 1 92 ? -6.961 -12.969 -10.385 1.00 96.00 92 ASP A CA 1
ATOM 701 C C . ASP A 1 92 ? -7.041 -11.500 -10.825 1.00 96.00 92 ASP A C 1
ATOM 703 O O . ASP A 1 92 ? -6.333 -10.654 -10.283 1.00 96.00 92 ASP A O 1
ATOM 707 N N . ASP A 1 93 ? -7.970 -11.170 -11.724 1.00 96.50 93 ASP A N 1
ATOM 708 C CA . ASP A 1 93 ? -8.193 -9.798 -12.191 1.00 96.50 93 ASP A CA 1
ATOM 709 C C . ASP A 1 93 ? -8.684 -8.862 -11.075 1.00 96.50 93 ASP A C 1
ATOM 711 O O . ASP A 1 93 ? -8.265 -7.706 -11.008 1.00 96.50 93 ASP A O 1
ATOM 715 N N . ALA A 1 94 ? -9.556 -9.334 -10.176 1.00 96.19 94 ALA A N 1
ATOM 716 C CA . ALA A 1 94 ? -9.957 -8.552 -9.005 1.00 96.19 94 ALA A CA 1
ATOM 717 C C . ALA A 1 94 ? -8.767 -8.317 -8.061 1.00 96.19 94 ALA A C 1
ATOM 719 O O . ALA A 1 94 ? -8.576 -7.196 -7.584 1.00 96.19 94 ALA A O 1
ATOM 720 N N . GLY A 1 95 ? -7.928 -9.337 -7.855 1.00 97.44 95 GLY A N 1
ATOM 721 C CA . GLY A 1 95 ? -6.674 -9.216 -7.114 1.00 97.44 95 GLY A CA 1
ATOM 722 C C . GLY A 1 95 ? -5.713 -8.197 -7.732 1.00 97.44 95 GLY A C 1
ATOM 723 O O . GLY A 1 95 ? -5.198 -7.339 -7.017 1.00 97.44 95 GLY A O 1
ATOM 724 N N . LEU A 1 96 ? -5.510 -8.238 -9.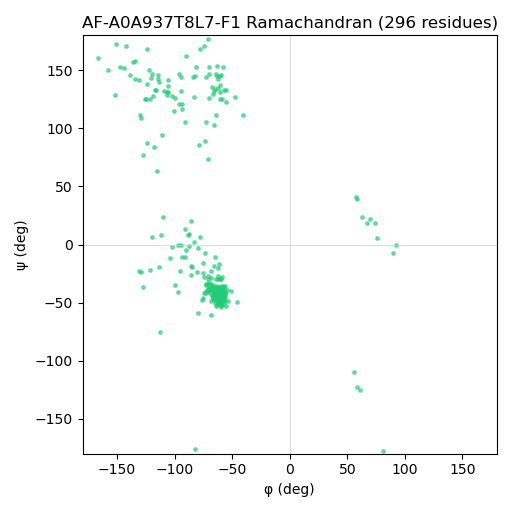053 1.00 97.75 96 LEU A N 1
ATOM 725 C CA . LEU A 1 96 ? -4.662 -7.287 -9.778 1.00 97.75 96 LEU A CA 1
ATOM 726 C C . LEU A 1 96 ? -5.194 -5.856 -9.685 1.00 97.75 96 LEU A C 1
ATOM 728 O O . LEU A 1 96 ? -4.425 -4.958 -9.353 1.00 97.75 96 LEU A O 1
ATOM 732 N N . ARG A 1 97 ? -6.500 -5.637 -9.890 1.00 97.19 97 ARG A N 1
ATOM 733 C CA . ARG A 1 97 ? -7.117 -4.305 -9.741 1.00 97.19 97 ARG A CA 1
ATOM 734 C C . ARG A 1 97 ? -6.983 -3.768 -8.322 1.00 97.19 97 ARG A C 1
ATOM 736 O O . ARG A 1 97 ? -6.662 -2.596 -8.138 1.00 97.19 97 ARG A O 1
ATOM 743 N N . ARG A 1 98 ? -7.208 -4.609 -7.303 1.00 96.94 98 ARG A N 1
ATOM 744 C CA . ARG A 1 98 ? -7.013 -4.200 -5.904 1.00 96.94 98 ARG A CA 1
ATOM 745 C C . ARG A 1 98 ? -5.553 -3.860 -5.639 1.00 96.94 98 ARG A C 1
ATOM 747 O O . ARG A 1 98 ? -5.278 -2.853 -4.996 1.00 96.94 98 ARG A O 1
ATOM 754 N N . PHE A 1 99 ? -4.621 -4.658 -6.153 1.00 98.19 99 PHE A N 1
ATOM 755 C CA . PHE A 1 99 ? -3.204 -4.378 -5.977 1.00 98.19 99 PHE A CA 1
ATOM 756 C C . PHE A 1 99 ? -2.787 -3.081 -6.677 1.00 98.19 99 PHE A C 1
ATOM 758 O O . PHE A 1 99 ? -2.104 -2.265 -6.067 1.00 98.19 99 PHE A O 1
ATOM 765 N N . GLY A 1 100 ? -3.265 -2.846 -7.902 1.00 97.88 100 GLY A N 1
ATOM 766 C CA . GLY A 1 100 ? -3.044 -1.602 -8.638 1.00 97.88 100 GLY A CA 1
ATOM 767 C C . GLY A 1 100 ? -3.565 -0.382 -7.884 1.00 97.88 100 GLY A C 1
ATOM 768 O O . GLY A 1 100 ? -2.840 0.598 -7.738 1.00 97.88 100 GLY A O 1
ATOM 769 N N . TYR A 1 101 ? -4.770 -0.462 -7.315 1.00 97.00 101 TYR A N 1
ATOM 770 C CA . TYR A 1 101 ? -5.307 0.592 -6.449 1.00 97.00 101 TYR A CA 1
ATOM 771 C C . TYR A 1 101 ? -4.382 0.893 -5.255 1.00 97.00 101 TYR A C 1
ATOM 773 O O . TYR A 1 101 ? -4.044 2.051 -5.019 1.00 97.00 101 TYR A O 1
ATOM 781 N N . LEU A 1 102 ? -3.903 -0.135 -4.544 1.00 96.31 102 LEU A N 1
ATOM 782 C CA . LEU A 1 102 ? -2.992 0.048 -3.406 1.00 96.31 102 LEU A CA 1
ATOM 783 C C . LEU A 1 102 ? -1.642 0.654 -3.826 1.00 96.31 102 LEU A C 1
ATOM 785 O O . LEU A 1 102 ? -1.112 1.518 -3.127 1.00 96.31 102 LEU A O 1
ATOM 789 N N . LEU A 1 103 ? -1.093 0.243 -4.976 1.00 96.81 103 LEU A N 1
ATOM 790 C CA . LEU A 1 103 ? 0.134 0.825 -5.529 1.00 96.81 103 LEU A CA 1
ATOM 791 C C . LEU A 1 103 ? -0.061 2.288 -5.935 1.00 96.81 103 LEU A C 1
ATOM 793 O O . LEU A 1 103 ? 0.814 3.103 -5.649 1.00 96.81 103 LEU A O 1
ATOM 797 N N . HIS A 1 104 ? -1.203 2.629 -6.539 1.00 95.94 104 HIS A N 1
ATOM 798 C CA . HIS A 1 104 ? -1.552 4.010 -6.864 1.00 95.94 104 HIS A CA 1
ATOM 799 C C . HIS A 1 104 ? -1.605 4.873 -5.599 1.00 95.94 104 HIS A C 1
ATOM 801 O O . HIS A 1 104 ? -0.949 5.908 -5.540 1.00 95.94 104 HIS A O 1
ATOM 807 N N . THR A 1 105 ? -2.333 4.434 -4.566 1.00 92.25 105 THR A N 1
ATOM 808 C CA . THR A 1 105 ? -2.407 5.143 -3.277 1.00 92.25 105 THR A CA 1
ATOM 809 C C . THR A 1 105 ? -1.020 5.324 -2.660 1.00 92.25 105 THR A C 1
ATOM 811 O O . THR A 1 105 ? -0.677 6.414 -2.193 1.00 92.25 105 THR A O 1
ATOM 814 N N . LEU A 1 106 ? -0.187 4.277 -2.692 1.00 92.06 106 LEU A N 1
ATOM 815 C CA . LEU A 1 106 ? 1.181 4.345 -2.188 1.00 92.06 106 LEU A CA 1
ATOM 816 C C . LEU A 1 106 ? 2.021 5.372 -2.962 1.00 92.06 106 LEU A C 1
ATOM 818 O O . LEU A 1 106 ? 2.725 6.163 -2.330 1.00 92.06 106 LEU A O 1
ATOM 822 N N . ASP A 1 107 ? 1.921 5.393 -4.294 1.00 93.62 107 ASP A N 1
ATOM 823 C CA . ASP A 1 107 ? 2.615 6.351 -5.160 1.00 93.62 107 ASP A CA 1
ATOM 824 C C . ASP A 1 107 ? 2.186 7.794 -4.870 1.00 93.62 107 ASP A C 1
ATOM 826 O O . ASP A 1 107 ? 3.044 8.649 -4.644 1.00 93.62 107 ASP A O 1
ATOM 830 N N . SER A 1 108 ? 0.872 8.044 -4.792 1.00 89.44 108 SER A N 1
ATOM 831 C CA . SER A 1 108 ? 0.294 9.382 -4.627 1.00 89.44 108 SER A CA 1
ATOM 832 C C . SER A 1 108 ? 0.521 9.984 -3.237 1.00 89.44 108 SER A C 1
ATOM 834 O O . SER A 1 108 ? 0.693 11.197 -3.093 1.00 89.44 108 SER A O 1
ATOM 836 N N . GLU A 1 109 ? 0.523 9.157 -2.189 1.00 83.19 109 GLU A N 1
ATOM 837 C CA . GLU A 1 109 ? 0.596 9.644 -0.807 1.00 83.19 109 GLU A CA 1
ATOM 838 C C . GLU A 1 109 ? 2.011 9.617 -0.225 1.00 83.19 109 GLU A C 1
ATOM 840 O O . GLU A 1 109 ? 2.410 10.540 0.495 1.00 83.19 109 GLU A O 1
ATOM 845 N N . LYS A 1 110 ? 2.772 8.554 -0.512 1.00 77.69 110 LYS A N 1
ATOM 846 C CA . LYS A 1 110 ? 4.054 8.254 0.152 1.00 77.69 110 LYS A CA 1
ATOM 847 C C . LYS A 1 110 ? 5.232 8.169 -0.830 1.00 77.69 110 LYS A C 1
ATOM 849 O O . LYS A 1 110 ? 6.379 8.328 -0.404 1.00 77.69 110 LYS A O 1
ATOM 854 N N . GLY A 1 111 ? 4.960 7.921 -2.109 1.00 78.19 111 GLY A N 1
ATOM 855 C CA . GLY A 1 111 ? 5.946 7.777 -3.176 1.00 78.19 111 GLY A CA 1
ATOM 856 C C . GLY A 1 111 ? 6.439 9.101 -3.759 1.00 78.19 111 GLY A C 1
ATOM 857 O O . GLY A 1 111 ? 6.090 10.187 -3.293 1.00 78.19 111 GLY A O 1
ATOM 858 N N . LEU A 1 112 ? 7.282 8.996 -4.791 1.00 82.69 112 LEU A N 1
ATOM 859 C CA . LEU A 1 112 ? 7.780 10.138 -5.570 1.00 82.69 112 LEU A CA 1
ATOM 860 C C . LEU A 1 112 ? 6.823 10.549 -6.706 1.00 82.69 112 LEU A C 1
ATOM 862 O O . LEU A 1 112 ? 7.265 11.219 -7.628 1.00 82.69 112 LEU A O 1
ATOM 866 N N . LEU A 1 113 ? 5.540 10.165 -6.642 1.00 90.69 113 LEU A N 1
ATOM 867 C CA . LEU A 1 113 ? 4.530 10.491 -7.657 1.00 90.69 113 LEU A CA 1
ATOM 868 C C . LEU A 1 113 ? 4.895 9.996 -9.070 1.00 90.69 113 LEU A C 1
ATOM 870 O O . LEU A 1 113 ? 4.681 10.708 -10.048 1.00 90.69 113 LEU A O 1
ATOM 874 N N . VAL A 1 114 ? 5.452 8.787 -9.194 1.00 95.69 114 VAL A N 1
ATOM 875 C CA . VAL A 1 114 ? 5.957 8.257 -10.472 1.00 95.69 114 VAL A CA 1
ATOM 876 C C . VAL A 1 114 ? 4.879 8.257 -11.557 1.00 95.69 114 VAL A C 1
ATOM 878 O O . VAL A 1 114 ? 5.170 8.609 -12.697 1.00 95.69 114 VAL A O 1
ATOM 881 N N . LEU A 1 115 ? 3.637 7.899 -11.215 1.00 96.69 115 LEU A N 1
ATOM 882 C CA . LEU A 1 115 ? 2.528 7.894 -12.173 1.00 96.69 115 LEU A CA 1
ATOM 883 C C . LEU A 1 115 ? 2.157 9.312 -12.628 1.00 96.69 115 LEU A C 1
ATOM 885 O O . LEU A 1 115 ? 1.862 9.514 -13.802 1.00 96.69 115 LEU A O 1
ATOM 889 N N . SER A 1 116 ? 2.215 10.290 -11.719 1.00 95.44 116 SER A N 1
ATOM 890 C CA . SER A 1 116 ? 1.964 11.697 -12.051 1.00 95.44 116 SER A CA 1
ATOM 891 C C . SER A 1 116 ? 3.049 12.251 -12.965 1.00 95.44 116 SER A C 1
ATOM 893 O O . SER A 1 116 ? 2.721 12.909 -13.941 1.00 95.44 116 SER A O 1
ATOM 895 N N . GLU A 1 117 ? 4.327 11.966 -12.689 1.00 96.50 117 GLU A N 1
ATOM 896 C CA . GLU A 1 117 ? 5.409 12.437 -13.561 1.00 96.50 117 GLU A CA 1
ATOM 897 C C . GLU A 1 117 ? 5.319 11.799 -14.953 1.00 96.50 117 GLU A C 1
ATOM 899 O O . GLU A 1 117 ? 5.538 12.477 -15.950 1.00 96.50 117 GLU A O 1
ATOM 904 N N . LEU A 1 118 ? 4.959 10.513 -15.048 1.00 97.62 118 LEU A N 1
ATOM 905 C CA . LEU A 1 118 ? 4.720 9.863 -16.340 1.00 97.62 118 LEU A CA 1
ATOM 906 C C . LEU A 1 118 ? 3.573 10.532 -17.113 1.00 97.62 118 LEU A C 1
ATOM 908 O O . LEU A 1 118 ? 3.701 10.746 -18.317 1.00 97.62 118 LEU A O 1
ATOM 912 N N . ALA A 1 119 ? 2.479 10.889 -16.435 1.00 96.88 119 ALA A N 1
ATOM 913 C CA . ALA A 1 119 ? 1.369 11.613 -17.051 1.00 96.88 119 ALA A CA 1
ATOM 914 C C . ALA A 1 119 ? 1.783 13.024 -17.511 1.00 96.88 119 ALA A C 1
ATOM 916 O O . ALA A 1 119 ? 1.472 13.415 -18.633 1.00 96.88 119 ALA A O 1
ATOM 917 N N . ASP A 1 120 ? 2.555 13.759 -16.703 1.00 96.88 120 ASP A N 1
ATOM 918 C CA . ASP A 1 120 ? 3.082 15.086 -17.060 1.00 96.88 120 ASP A CA 1
ATOM 919 C C . ASP A 1 120 ? 4.022 15.029 -18.281 1.00 96.88 120 ASP A C 1
ATOM 921 O O . ASP A 1 120 ? 4.113 15.982 -19.056 1.00 96.88 120 ASP A O 1
ATOM 925 N N . MET A 1 121 ? 4.706 13.898 -18.476 1.00 97.25 121 MET A N 1
ATOM 926 C CA . MET A 1 121 ? 5.541 13.617 -19.648 1.00 97.25 121 MET A CA 1
ATOM 927 C C . MET A 1 121 ? 4.751 13.099 -20.863 1.00 97.25 121 MET A C 1
ATOM 929 O O . MET A 1 121 ? 5.361 12.798 -21.891 1.00 97.25 121 MET A O 1
ATOM 933 N N . GLN A 1 122 ? 3.420 12.999 -20.763 1.00 97.19 122 GLN A N 1
ATOM 934 C CA . GLN A 1 122 ? 2.531 12.464 -21.803 1.00 97.19 122 GLN A CA 1
ATOM 935 C C . GLN A 1 122 ? 2.890 11.021 -22.196 1.00 97.19 122 GLN A C 1
ATOM 937 O O . GLN A 1 122 ? 2.875 10.648 -23.371 1.00 97.19 122 GLN A O 1
ATOM 942 N N . ALA A 1 123 ? 3.263 10.199 -21.207 1.00 97.06 123 ALA A N 1
ATOM 943 C CA . ALA A 1 123 ? 3.686 8.816 -21.432 1.00 97.06 123 ALA A CA 1
ATOM 944 C C . ALA A 1 123 ? 2.571 7.902 -21.982 1.00 97.06 123 ALA A C 1
ATOM 946 O O . ALA A 1 123 ? 2.836 6.760 -22.354 1.00 97.06 123 ALA A O 1
ATOM 947 N N . ASP A 1 124 ? 1.324 8.363 -21.995 1.00 96.88 124 ASP A N 1
ATOM 948 C CA . ASP A 1 124 ? 0.169 7.718 -22.621 1.00 96.88 124 ASP A CA 1
ATOM 949 C C . ASP A 1 124 ? 0.101 7.952 -24.140 1.00 96.88 124 ASP A C 1
ATOM 951 O O . ASP A 1 124 ? -0.457 7.127 -24.864 1.00 96.88 124 ASP A O 1
ATOM 955 N N . GLU A 1 125 ? 0.719 9.024 -24.637 1.00 97.06 125 GLU A N 1
ATOM 956 C CA . GLU A 1 125 ? 0.781 9.355 -26.065 1.00 97.06 125 GLU A CA 1
ATOM 957 C C . GLU A 1 125 ? 2.114 8.940 -26.704 1.00 97.06 125 GLU A C 1
ATOM 959 O O . GLU A 1 125 ? 2.149 8.521 -27.865 1.00 97.06 125 GLU A O 1
ATOM 964 N N . GLN A 1 126 ? 3.217 9.032 -25.955 1.00 96.69 126 GLN A N 1
ATOM 965 C CA . GLN A 1 126 ? 4.564 8.751 -26.453 1.00 96.69 126 GLN A CA 1
ATOM 966 C C . GLN A 1 126 ? 5.414 7.968 -25.442 1.00 96.69 126 GLN A C 1
ATOM 968 O O . GLN A 1 126 ? 5.307 8.197 -24.239 1.00 96.69 126 GLN A O 1
ATOM 973 N N . PRO A 1 127 ? 6.306 7.064 -25.891 1.00 97.12 127 PRO A N 1
ATOM 974 C CA . PRO A 1 127 ? 7.179 6.340 -24.975 1.00 97.12 127 PRO A CA 1
ATOM 975 C C . PRO A 1 127 ? 8.170 7.267 -24.261 1.00 97.12 127 PRO A C 1
ATOM 977 O O . PRO A 1 127 ? 8.854 8.068 -24.896 1.00 97.12 127 PRO A O 1
ATOM 980 N N . VAL A 1 128 ? 8.301 7.095 -22.946 1.00 97.94 128 VAL A N 1
ATOM 981 C CA . VAL A 1 128 ? 9.238 7.831 -22.088 1.00 97.94 128 VAL A CA 1
ATOM 982 C C . VAL A 1 128 ? 10.410 6.939 -21.696 1.00 97.94 128 VAL A C 1
ATOM 984 O O . VAL A 1 128 ? 10.214 5.829 -21.206 1.00 97.94 128 VAL A O 1
ATOM 987 N N . SER A 1 129 ? 11.643 7.422 -21.850 1.00 97.75 129 SER A N 1
ATOM 988 C CA . SER A 1 129 ? 12.819 6.694 -21.367 1.00 97.75 129 SER A CA 1
ATOM 989 C C . SER A 1 129 ? 12.845 6.640 -19.837 1.00 97.75 129 SER A C 1
ATOM 991 O O . SER A 1 129 ? 12.671 7.650 -19.149 1.00 97.75 129 SER A O 1
ATOM 993 N N . ARG A 1 130 ? 13.153 5.465 -19.284 1.00 96.88 130 ARG A N 1
ATOM 994 C CA . ARG A 1 130 ? 13.379 5.275 -17.846 1.00 96.88 130 ARG A CA 1
ATOM 995 C C . ARG A 1 130 ? 14.468 6.197 -17.296 1.00 96.88 130 ARG A C 1
ATOM 997 O O . ARG A 1 130 ? 14.357 6.638 -16.152 1.00 96.88 130 ARG A O 1
ATOM 1004 N N . ASP A 1 131 ? 15.506 6.472 -18.079 1.00 96.12 131 ASP A 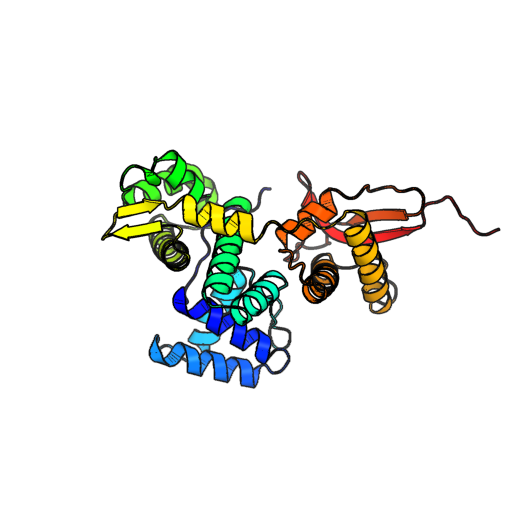N 1
ATOM 1005 C CA . ASP A 1 131 ? 16.626 7.311 -17.641 1.00 96.12 131 ASP A CA 1
ATOM 1006 C C . ASP A 1 131 ? 16.220 8.793 -17.567 1.00 96.12 131 ASP A C 1
ATOM 1008 O O . ASP A 1 131 ? 16.620 9.498 -16.635 1.00 96.12 131 ASP A O 1
ATOM 1012 N N . ASP A 1 132 ? 15.347 9.242 -18.475 1.00 96.88 132 ASP A N 1
ATOM 1013 C CA . ASP A 1 132 ? 14.780 10.595 -18.449 1.00 96.88 132 ASP A CA 1
ATOM 1014 C C . ASP A 1 132 ? 13.869 10.773 -17.230 1.00 96.88 132 ASP A C 1
ATOM 1016 O O . ASP A 1 132 ? 14.041 11.721 -16.458 1.00 96.88 132 ASP A O 1
ATOM 1020 N N . LEU A 1 133 ? 12.975 9.807 -16.982 1.00 97.12 133 LEU A N 1
ATOM 1021 C CA . LEU A 1 133 ? 12.139 9.782 -15.780 1.00 97.12 133 LEU A CA 1
ATOM 1022 C C . LEU A 1 133 ? 12.994 9.797 -14.503 1.00 97.12 133 LEU A C 1
ATOM 1024 O O . LEU A 1 133 ? 12.740 10.576 -13.584 1.00 97.12 133 LEU A O 1
ATOM 1028 N N . GLY A 1 134 ? 14.037 8.965 -14.444 1.00 95.62 134 GLY A N 1
ATOM 1029 C CA . GLY A 1 134 ? 14.968 8.924 -13.315 1.00 95.62 134 GLY A CA 1
ATOM 1030 C C . GLY A 1 134 ? 15.667 10.265 -13.076 1.00 95.62 134 GLY A C 1
ATOM 1031 O O . GLY A 1 134 ? 15.806 10.690 -11.927 1.00 95.62 134 GLY A O 1
ATOM 1032 N N . THR A 1 135 ? 16.049 10.958 -14.149 1.00 95.44 135 THR A N 1
ATOM 1033 C CA . THR A 1 135 ? 16.672 12.287 -14.095 1.00 95.44 135 THR A CA 1
ATOM 1034 C C . THR A 1 135 ? 15.700 13.347 -13.575 1.00 95.44 135 THR A C 1
ATOM 1036 O O . THR A 1 135 ? 16.065 14.137 -12.702 1.00 95.44 135 THR A O 1
ATOM 1039 N N . ILE A 1 136 ? 14.453 13.344 -14.050 1.00 95.12 136 ILE A N 1
ATOM 1040 C CA . ILE A 1 136 ? 13.401 14.269 -13.598 1.00 95.12 136 ILE A CA 1
ATOM 1041 C C . ILE A 1 136 ? 13.107 14.066 -12.111 1.00 95.12 136 ILE A C 1
ATOM 1043 O O . ILE A 1 136 ? 13.162 15.025 -11.334 1.00 95.12 136 ILE A O 1
ATOM 1047 N N . LEU A 1 137 ? 12.881 12.816 -11.696 1.00 94.12 137 LEU A N 1
ATOM 1048 C CA . LEU A 1 137 ? 12.632 12.464 -10.297 1.00 94.12 137 LEU A CA 1
ATOM 1049 C C . LEU A 1 137 ? 13.800 12.877 -9.398 1.00 94.12 137 LEU A C 1
ATOM 1051 O O . LEU A 1 137 ? 13.582 13.440 -8.322 1.00 94.12 137 LEU A O 1
ATOM 1055 N N . TRP A 1 138 ? 15.039 12.638 -9.842 1.00 92.88 138 TRP A N 1
ATOM 1056 C CA . TRP A 1 138 ? 16.225 13.079 -9.117 1.00 92.88 138 TRP A CA 1
ATOM 1057 C C . TRP A 1 138 ? 16.236 14.597 -8.966 1.00 92.88 138 TRP A C 1
ATOM 1059 O O . TRP A 1 138 ? 16.284 15.090 -7.846 1.00 92.88 138 TRP A O 1
ATOM 1069 N N . ASN A 1 139 ? 16.117 15.354 -10.055 1.00 92.31 139 ASN A N 1
ATOM 1070 C CA . ASN A 1 139 ? 16.195 16.814 -10.014 1.00 92.31 139 ASN A CA 1
ATOM 1071 C C . ASN A 1 139 ? 15.117 17.430 -9.106 1.00 92.31 139 ASN A C 1
ATOM 1073 O O . ASN A 1 139 ? 15.428 18.305 -8.290 1.00 92.31 139 ASN A O 1
ATOM 1077 N N . LYS A 1 140 ? 13.880 16.924 -9.185 1.00 91.19 140 LYS A N 1
ATOM 1078 C CA . LYS A 1 140 ? 12.726 17.409 -8.411 1.00 91.19 140 LYS A CA 1
ATOM 1079 C C . LYS A 1 140 ? 12.831 17.094 -6.916 1.00 91.19 140 LYS A C 1
ATOM 1081 O O . LYS A 1 140 ? 12.386 17.893 -6.091 1.00 91.19 140 LYS A O 1
ATOM 1086 N N . HIS A 1 141 ? 13.442 15.962 -6.555 1.00 88.88 141 HIS A N 1
ATOM 1087 C CA . HIS A 1 141 ? 13.445 15.449 -5.180 1.00 88.88 141 HIS A CA 1
ATOM 1088 C C . HIS A 1 141 ? 14.837 15.293 -4.548 1.00 88.88 141 HIS A C 1
ATOM 1090 O O . HIS A 1 141 ? 14.932 14.782 -3.431 1.00 88.88 141 HIS A O 1
ATOM 1096 N N . HIS A 1 142 ? 15.915 15.744 -5.201 1.00 87.25 142 HIS A N 1
ATOM 1097 C CA . HIS A 1 142 ? 17.293 15.465 -4.770 1.00 87.25 142 HIS A CA 1
ATOM 1098 C C . HIS A 1 142 ? 17.570 15.867 -3.318 1.00 87.25 142 HIS A C 1
ATOM 1100 O O . HIS A 1 142 ? 18.249 15.127 -2.619 1.00 87.25 142 HIS A O 1
ATOM 1106 N N . SER A 1 143 ? 17.046 16.999 -2.839 1.00 84.62 143 SER A N 1
ATOM 1107 C CA . SER A 1 143 ? 17.269 17.461 -1.463 1.00 84.62 143 SER A CA 1
ATOM 1108 C C . SER A 1 143 ? 16.674 16.489 -0.442 1.00 84.62 143 SER A C 1
ATOM 1110 O O . SER A 1 143 ? 17.358 16.069 0.488 1.00 84.62 143 SER A O 1
ATOM 1112 N N . GLN A 1 144 ? 15.440 16.040 -0.678 1.00 84.44 144 GLN A N 1
ATOM 1113 C CA . GLN A 1 144 ? 14.747 15.059 0.161 1.00 84.44 144 GLN A CA 1
ATOM 1114 C C . GLN A 1 144 ? 15.426 13.685 0.103 1.00 84.44 144 GLN A C 1
ATOM 1116 O O . GLN A 1 144 ? 15.538 13.001 1.118 1.00 84.44 144 GLN A O 1
ATOM 1121 N N . LEU A 1 145 ? 15.898 13.279 -1.078 1.00 85.44 145 LEU A N 1
ATOM 1122 C CA . LEU A 1 145 ? 16.598 12.008 -1.272 1.00 85.44 145 LEU A CA 1
ATOM 1123 C C . LEU A 1 145 ? 17.999 12.028 -0.637 1.00 85.44 145 LEU A C 1
ATOM 1125 O O . LEU A 1 145 ? 18.403 11.053 -0.003 1.00 85.44 145 LEU A O 1
ATOM 1129 N N . ALA A 1 146 ? 18.723 13.143 -0.734 1.00 84.50 146 ALA A N 1
ATOM 1130 C CA . ALA A 1 146 ? 20.045 13.309 -0.136 1.00 84.50 146 ALA A CA 1
ATOM 1131 C C . ALA A 1 146 ? 19.986 13.278 1.399 1.00 84.50 146 ALA A C 1
ATOM 1133 O O . ALA A 1 146 ? 20.823 12.627 2.022 1.00 84.50 146 ALA A O 1
ATOM 1134 N N . GLU A 1 147 ? 18.964 13.887 2.011 1.00 85.62 147 GLU A N 1
ATOM 1135 C CA . GLU A 1 147 ? 18.706 13.789 3.458 1.00 85.62 147 GLU A CA 1
ATOM 1136 C C . GLU A 1 147 ? 18.488 12.338 3.927 1.00 85.62 147 GLU A C 1
ATOM 1138 O O . GLU A 1 147 ? 18.805 11.992 5.065 1.00 85.62 147 GLU A O 1
ATOM 1143 N N . GLN A 1 148 ? 17.996 11.463 3.045 1.00 82.19 148 GLN A N 1
ATOM 1144 C CA . GLN A 1 148 ? 17.833 10.028 3.301 1.00 82.19 148 GLN A CA 1
ATOM 1145 C C . GLN A 1 148 ? 19.084 9.195 2.971 1.00 82.19 148 GLN A C 1
ATOM 1147 O O . GLN A 1 148 ? 19.063 7.973 3.131 1.00 82.19 148 GLN A O 1
ATOM 1152 N N . GLY A 1 149 ? 20.157 9.817 2.472 1.00 85.81 149 GLY A N 1
ATOM 1153 C CA . GLY A 1 149 ? 21.356 9.118 2.008 1.00 85.81 149 GLY A CA 1
ATOM 1154 C C . GLY A 1 149 ? 21.149 8.312 0.719 1.00 85.81 149 GLY A C 1
ATOM 1155 O O . GLY A 1 149 ? 21.895 7.365 0.461 1.00 85.81 149 GLY A O 1
ATOM 1156 N N . LEU A 1 150 ? 20.131 8.642 -0.083 1.00 88.50 150 LEU A N 1
ATOM 1157 C CA . LEU A 1 150 ? 19.869 8.003 -1.372 1.00 88.50 150 LEU A CA 1
ATOM 1158 C C . LEU A 1 150 ? 20.731 8.617 -2.477 1.00 88.50 150 LEU A C 1
ATOM 1160 O O . LEU A 1 150 ? 20.717 9.823 -2.702 1.00 88.50 150 LEU A O 1
ATOM 1164 N N . THR A 1 151 ? 21.457 7.762 -3.198 1.00 91.88 151 THR A N 1
ATOM 1165 C CA . THR A 1 151 ? 22.220 8.139 -4.396 1.00 91.88 151 THR A CA 1
ATOM 1166 C C . THR A 1 151 ? 21.366 8.002 -5.657 1.00 91.88 151 THR A C 1
ATOM 1168 O O . THR A 1 151 ? 20.367 7.278 -5.660 1.00 91.88 151 THR A O 1
ATOM 1171 N N . SER A 1 152 ? 21.781 8.633 -6.758 1.00 90.50 152 SER A N 1
ATOM 1172 C CA . SER A 1 152 ? 21.111 8.498 -8.060 1.00 90.50 152 SER A CA 1
ATOM 1173 C C . SER A 1 152 ? 21.082 7.045 -8.546 1.00 90.50 152 SER A C 1
ATOM 1175 O O . SER A 1 152 ? 20.056 6.568 -9.023 1.00 90.50 152 SER A O 1
ATOM 1177 N N . THR A 1 153 ? 22.164 6.290 -8.334 1.00 93.19 153 THR A N 1
ATOM 1178 C CA . THR A 1 153 ? 22.223 4.853 -8.649 1.00 93.19 153 THR A CA 1
ATOM 1179 C C . THR A 1 153 ? 21.228 4.041 -7.819 1.00 93.19 153 THR A C 1
ATOM 1181 O O . THR A 1 153 ? 20.563 3.151 -8.346 1.00 93.19 153 THR A O 1
ATOM 1184 N N . ALA A 1 154 ? 21.091 4.349 -6.524 1.00 92.56 154 ALA A N 1
ATOM 1185 C CA . ALA A 1 154 ? 20.115 3.684 -5.665 1.00 92.56 154 ALA A CA 1
ATOM 1186 C C . ALA A 1 154 ? 18.671 4.045 -6.053 1.00 92.56 154 ALA A C 1
ATOM 1188 O O . ALA A 1 154 ? 17.792 3.187 -5.976 1.00 92.56 154 ALA A O 1
ATOM 1189 N N . LEU A 1 155 ? 18.424 5.283 -6.497 1.00 93.19 155 LEU A N 1
ATOM 1190 C CA . LEU A 1 155 ? 17.136 5.679 -7.063 1.00 93.19 155 LEU A CA 1
ATOM 1191 C C . LEU A 1 155 ? 16.831 4.892 -8.342 1.00 93.19 155 LEU A C 1
ATOM 1193 O O . LEU A 1 155 ? 15.735 4.358 -8.449 1.00 93.19 155 LEU A O 1
ATOM 1197 N N . ALA A 1 156 ? 17.785 4.769 -9.268 1.00 94.50 156 ALA A N 1
ATOM 1198 C CA . ALA A 1 156 ? 17.598 4.030 -10.516 1.00 94.50 156 ALA A CA 1
ATOM 1199 C C . ALA A 1 156 ? 17.238 2.550 -10.273 1.00 94.50 156 ALA A C 1
ATOM 1201 O O . ALA A 1 156 ? 16.296 2.039 -10.878 1.00 94.50 156 ALA A O 1
ATOM 1202 N N . ASP A 1 157 ? 17.921 1.878 -9.335 1.00 94.81 157 ASP A N 1
ATOM 1203 C CA . ASP A 1 157 ? 17.589 0.500 -8.929 1.00 94.81 157 ASP A CA 1
ATOM 1204 C C . ASP A 1 157 ? 16.176 0.399 -8.331 1.00 94.81 157 ASP A C 1
ATOM 1206 O O . ASP A 1 157 ? 15.409 -0.505 -8.671 1.00 94.81 157 ASP A O 1
ATOM 1210 N N . ARG A 1 158 ? 15.797 1.343 -7.461 1.00 95.19 158 ARG A N 1
ATOM 1211 C CA . ARG A 1 158 ? 14.448 1.377 -6.879 1.00 95.19 158 ARG A CA 1
ATOM 1212 C C . ARG A 1 158 ? 13.377 1.664 -7.924 1.00 95.19 158 ARG A C 1
ATOM 1214 O O . ARG A 1 158 ? 12.341 1.008 -7.898 1.00 95.19 158 ARG A O 1
ATOM 1221 N N . LEU A 1 159 ? 13.632 2.594 -8.841 1.00 96.19 159 LEU A N 1
ATOM 1222 C CA . LEU A 1 159 ? 12.724 2.937 -9.929 1.00 96.19 159 LEU A CA 1
ATOM 1223 C C . LEU A 1 159 ? 12.500 1.730 -10.837 1.00 96.19 159 LEU A C 1
ATOM 1225 O O . LEU A 1 159 ? 11.355 1.384 -11.086 1.00 96.19 159 LEU A O 1
ATOM 1229 N N . ALA A 1 160 ? 13.557 1.028 -11.254 1.00 96.44 160 ALA A N 1
ATOM 1230 C CA . ALA A 1 160 ? 13.420 -0.174 -12.077 1.00 96.44 160 ALA A CA 1
ATOM 1231 C C . ALA A 1 160 ? 12.517 -1.231 -11.417 1.00 96.44 160 ALA A C 1
ATOM 1233 O O . ALA A 1 160 ? 11.650 -1.811 -12.068 1.00 96.44 160 ALA A O 1
ATOM 1234 N N . LYS A 1 161 ? 12.671 -1.446 -10.106 1.00 96.44 161 LYS A N 1
ATOM 1235 C CA . LYS A 1 161 ? 11.827 -2.387 -9.356 1.00 96.44 161 LYS A CA 1
ATOM 1236 C C . LYS A 1 161 ? 10.401 -1.886 -9.183 1.00 96.44 161 LYS A C 1
ATOM 1238 O O . LYS A 1 161 ? 9.481 -2.687 -9.254 1.00 96.44 161 LYS A O 1
ATOM 1243 N N . TRP A 1 162 ? 10.208 -0.590 -8.960 1.00 97.38 162 TRP A N 1
ATOM 1244 C CA . TRP A 1 162 ? 8.878 0.010 -8.874 1.00 97.38 162 TRP A CA 1
ATOM 1245 C C . TRP A 1 162 ? 8.124 -0.091 -10.200 1.00 97.38 162 TRP A C 1
ATOM 1247 O O . TRP A 1 162 ? 6.974 -0.515 -10.215 1.00 97.38 162 TRP A O 1
ATOM 1257 N N . LEU A 1 163 ? 8.793 0.190 -11.321 1.00 97.75 163 LEU A N 1
ATOM 1258 C CA . LEU A 1 163 ? 8.220 0.042 -12.659 1.00 97.75 163 LEU A CA 1
ATOM 1259 C C . LEU A 1 163 ? 7.784 -1.404 -12.930 1.00 97.75 163 LEU A C 1
ATOM 1261 O O . LEU A 1 163 ? 6.692 -1.603 -13.440 1.00 97.75 163 LEU A O 1
ATOM 1265 N N . ALA A 1 164 ? 8.544 -2.414 -12.493 1.00 97.69 164 ALA A N 1
ATOM 1266 C CA . ALA A 1 164 ? 8.117 -3.813 -12.614 1.00 97.69 164 ALA A CA 1
ATOM 1267 C C . ALA A 1 164 ? 6.807 -4.120 -11.853 1.00 97.69 164 ALA A C 1
ATOM 1269 O O . ALA A 1 164 ? 6.038 -4.992 -12.251 1.00 97.69 164 ALA A O 1
ATOM 1270 N N . TYR A 1 165 ? 6.528 -3.411 -10.754 1.00 98.31 165 TYR A N 1
ATOM 1271 C CA . TYR A 1 165 ? 5.257 -3.536 -10.032 1.00 98.31 165 TYR A CA 1
ATOM 1272 C C . TYR A 1 165 ? 4.115 -2.852 -10.777 1.00 98.31 165 TYR A C 1
ATOM 1274 O O . TYR A 1 165 ? 3.030 -3.423 -10.863 1.00 98.31 165 TYR A O 1
ATOM 1282 N N . LEU A 1 166 ? 4.365 -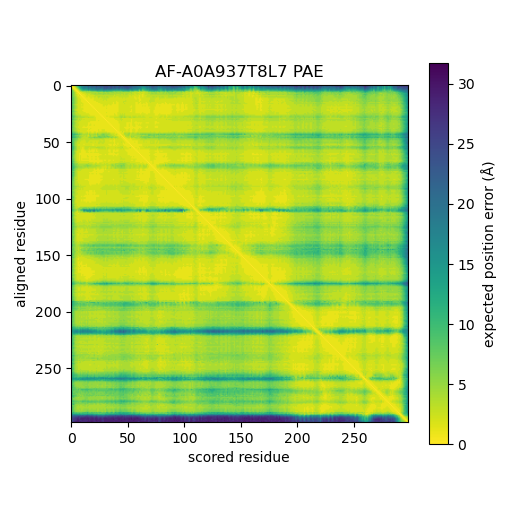1.662 -11.328 1.00 98.19 166 LEU A N 1
ATOM 1283 C CA . LEU A 1 166 ? 3.393 -0.936 -12.147 1.00 98.19 166 LEU A CA 1
ATOM 1284 C C . LEU A 1 166 ? 3.058 -1.703 -13.437 1.00 98.19 166 LEU A C 1
ATOM 1286 O O . LEU A 1 166 ? 1.894 -1.766 -13.822 1.00 98.19 166 LEU A O 1
ATOM 1290 N N . GLU A 1 167 ? 4.050 -2.342 -14.058 1.00 98.50 167 GLU A N 1
ATOM 1291 C CA . GLU A 1 167 ? 3.867 -3.219 -15.219 1.00 98.50 167 GLU A CA 1
ATOM 1292 C C . GLU A 1 167 ? 3.041 -4.456 -14.851 1.00 98.50 167 GLU A C 1
ATOM 1294 O O . GLU A 1 167 ? 2.092 -4.807 -15.548 1.00 98.50 167 GLU A O 1
ATOM 1299 N N . TYR A 1 168 ? 3.333 -5.087 -13.709 1.00 98.44 168 TYR A N 1
ATOM 1300 C CA . TYR A 1 168 ? 2.587 -6.258 -13.249 1.00 98.44 168 TYR A CA 1
ATOM 1301 C C . TYR A 1 168 ? 1.085 -5.980 -13.061 1.00 98.44 168 TYR A C 1
ATOM 1303 O O . TYR A 1 168 ? 0.253 -6.824 -13.397 1.00 98.44 168 TYR A O 1
ATOM 1311 N N . VAL A 1 169 ? 0.722 -4.787 -12.574 1.00 98.31 169 VAL A N 1
ATOM 1312 C CA . VAL A 1 169 ? -0.684 -4.341 -12.474 1.00 98.31 169 VAL A CA 1
ATOM 1313 C C . VAL A 1 169 ? -1.197 -3.649 -13.743 1.00 98.31 169 VAL A C 1
ATOM 1315 O O . VAL A 1 169 ? -2.307 -3.123 -13.743 1.00 98.31 169 VAL A O 1
ATOM 1318 N N . ARG A 1 170 ? -0.421 -3.685 -14.833 1.00 98.38 170 ARG A N 1
ATOM 1319 C CA . ARG A 1 170 ? -0.752 -3.159 -16.168 1.00 98.38 170 ARG A CA 1
ATOM 1320 C C . ARG A 1 170 ? -0.972 -1.646 -16.223 1.00 98.38 170 ARG A C 1
ATOM 1322 O O . ARG A 1 170 ? -1.656 -1.159 -17.116 1.00 98.38 170 ARG A O 1
ATOM 1329 N N . PHE A 1 171 ? -0.411 -0.890 -15.282 1.00 98.56 171 PHE A N 1
ATOM 1330 C CA . PHE A 1 171 ? -0.444 0.578 -15.322 1.00 98.56 171 PHE A CA 1
ATOM 1331 C C . PHE A 1 171 ? 0.525 1.150 -16.341 1.00 98.56 171 PHE A C 1
ATOM 1333 O O . PHE A 1 171 ? 0.323 2.265 -16.811 1.00 98.56 171 PHE A O 1
ATOM 1340 N N . ILE A 1 172 ? 1.568 0.393 -16.666 1.00 98.56 172 ILE A N 1
ATOM 1341 C CA . ILE A 1 172 ? 2.520 0.738 -17.706 1.00 98.56 172 ILE A CA 1
ATOM 1342 C C . ILE A 1 172 ? 2.822 -0.487 -18.564 1.00 98.56 172 ILE A C 1
ATOM 1344 O O . ILE A 1 172 ? 2.722 -1.615 -18.085 1.00 98.56 172 ILE A O 1
ATOM 1348 N N . ASP A 1 173 ? 3.269 -0.241 -19.788 1.00 98.19 173 ASP A N 1
ATOM 1349 C CA . ASP A 1 173 ? 3.945 -1.219 -20.631 1.00 98.19 173 ASP A CA 1
ATOM 1350 C C . ASP A 1 173 ? 5.436 -0.866 -20.694 1.00 98.19 173 ASP A C 1
ATOM 1352 O O . ASP A 1 173 ? 5.798 0.274 -21.009 1.00 98.19 173 ASP A O 1
ATOM 1356 N N . LEU A 1 174 ? 6.311 -1.838 -20.414 1.00 96.50 174 LEU A N 1
ATOM 1357 C CA . LEU A 1 174 ? 7.755 -1.677 -20.577 1.00 96.50 174 LEU A CA 1
ATOM 1358 C C . LEU A 1 174 ? 8.213 -2.323 -21.886 1.00 96.50 174 LEU A C 1
ATOM 1360 O O . LEU A 1 174 ? 7.965 -3.498 -22.154 1.00 96.50 174 LEU A O 1
ATOM 1364 N N . ARG A 1 175 ? 8.915 -1.548 -22.716 1.00 93.44 175 ARG A N 1
ATOM 1365 C CA . ARG A 1 175 ? 9.594 -2.042 -23.922 1.00 93.44 175 ARG A CA 1
ATOM 1366 C C . ARG A 1 175 ? 11.031 -1.549 -23.900 1.00 93.44 175 ARG A C 1
ATOM 1368 O O . ARG A 1 175 ? 11.280 -0.358 -24.066 1.00 93.44 175 ARG A O 1
ATOM 1375 N N . ASP A 1 176 ? 11.965 -2.464 -23.664 1.00 89.50 176 ASP A N 1
ATOM 1376 C CA . ASP A 1 176 ? 13.373 -2.159 -23.400 1.00 89.50 176 ASP A CA 1
ATOM 1377 C C . ASP A 1 176 ? 13.537 -1.186 -22.216 1.00 89.50 176 ASP A C 1
ATOM 1379 O O . ASP A 1 176 ? 13.308 -1.549 -21.062 1.00 89.50 176 ASP A O 1
ATOM 1383 N N . THR A 1 177 ? 13.937 0.056 -22.490 1.00 92.12 177 THR A N 1
ATOM 1384 C CA . THR A 1 177 ? 14.064 1.137 -21.503 1.00 92.12 177 THR A CA 1
ATOM 1385 C C . THR A 1 177 ? 12.907 2.125 -21.552 1.00 92.12 177 THR A C 1
ATOM 1387 O O . THR A 1 177 ? 12.894 3.064 -20.760 1.00 92.12 177 THR A O 1
ATOM 1390 N N . ASN A 1 178 ? 11.964 1.944 -22.476 1.00 97.31 178 ASN A N 1
ATOM 1391 C CA . ASN A 1 178 ? 10.857 2.859 -22.683 1.00 97.31 178 ASN A CA 1
ATOM 1392 C C . ASN A 1 178 ? 9.619 2.418 -21.907 1.00 97.31 178 ASN A C 1
ATOM 1394 O O . ASN A 1 178 ? 9.323 1.228 -21.777 1.00 97.31 178 ASN A O 1
ATOM 1398 N N . ILE A 1 179 ? 8.903 3.417 -21.417 1.00 98.44 179 ILE A N 1
ATOM 1399 C CA . ILE A 1 179 ? 7.738 3.309 -20.558 1.00 98.44 179 ILE A CA 1
ATOM 1400 C C . ILE A 1 179 ? 6.567 3.930 -21.306 1.00 98.44 179 ILE A C 1
ATOM 1402 O O . ILE A 1 179 ? 6.663 5.069 -21.760 1.00 98.44 179 ILE 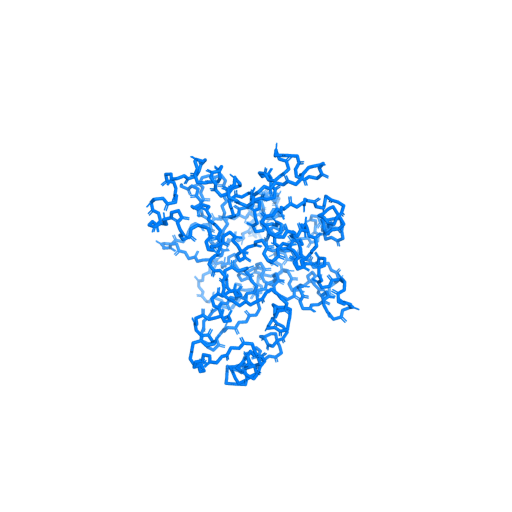A O 1
ATOM 1406 N N . MET A 1 180 ? 5.467 3.197 -21.409 1.00 98.44 180 MET A N 1
ATOM 1407 C CA . MET A 1 180 ? 4.183 3.736 -21.846 1.00 98.44 180 MET A CA 1
ATOM 1408 C C . MET A 1 180 ? 3.167 3.618 -20.724 1.00 98.44 180 MET A C 1
ATOM 1410 O O . MET A 1 180 ? 3.075 2.571 -20.094 1.00 98.44 180 MET A O 1
ATOM 1414 N N . LEU A 1 181 ? 2.427 4.689 -20.458 1.00 98.31 181 LEU A N 1
ATOM 1415 C CA . LEU A 1 181 ? 1.377 4.720 -19.448 1.00 98.31 181 LEU A CA 1
ATOM 1416 C C . LEU A 1 181 ? 0.085 4.129 -20.015 1.00 98.31 181 LEU A C 1
ATOM 1418 O O . LEU A 1 181 ? -0.249 4.335 -21.179 1.00 98.31 181 LEU A O 1
ATOM 1422 N N . ASN A 1 182 ? -0.673 3.436 -19.169 1.00 98.31 182 ASN A N 1
ATOM 1423 C CA . ASN A 1 182 ? -2.000 2.926 -19.488 1.00 98.31 182 ASN A CA 1
ATOM 1424 C C . ASN A 1 182 ? -3.058 3.560 -18.562 1.00 98.31 182 ASN A C 1
ATOM 1426 O O . ASN A 1 182 ? -3.439 2.957 -17.550 1.00 98.31 182 ASN A O 1
ATOM 1430 N N . PRO A 1 183 ? -3.553 4.771 -18.890 1.00 97.31 183 PRO A N 1
ATOM 1431 C CA . PRO A 1 183 ? -4.525 5.481 -18.057 1.00 97.31 183 PRO A CA 1
ATOM 1432 C C . PRO A 1 183 ? -5.805 4.678 -17.809 1.00 97.31 183 PRO A C 1
ATOM 1434 O O . PRO A 1 183 ? -6.311 4.656 -16.691 1.00 97.31 183 PRO A O 1
ATOM 1437 N N . ALA A 1 184 ? -6.280 3.930 -18.809 1.00 97.25 184 ALA A N 1
ATOM 1438 C CA . ALA A 1 184 ? -7.499 3.133 -18.695 1.00 97.25 184 ALA A CA 1
ATOM 1439 C C . ALA A 1 184 ? -7.404 2.052 -17.600 1.00 97.25 184 ALA A C 1
ATOM 1441 O O . ALA A 1 184 ? -8.383 1.789 -16.902 1.00 97.25 184 ALA A O 1
ATOM 1442 N N . GLN A 1 185 ? -6.233 1.429 -17.411 1.00 97.38 185 GLN A N 1
ATOM 1443 C CA . GLN A 1 185 ? -6.034 0.444 -16.336 1.00 97.38 185 GLN A CA 1
ATOM 1444 C C . GLN A 1 185 ? -5.956 1.097 -14.952 1.00 97.38 185 GLN A C 1
ATOM 1446 O O . GLN A 1 185 ? -6.444 0.522 -13.970 1.00 97.38 185 GLN A O 1
ATOM 1451 N N . ILE A 1 186 ? -5.393 2.306 -14.873 1.00 97.38 186 ILE A N 1
ATOM 1452 C CA . ILE A 1 186 ? -5.377 3.110 -13.645 1.00 97.38 186 ILE A CA 1
ATOM 1453 C C . ILE A 1 186 ? -6.814 3.469 -13.261 1.00 97.38 186 ILE A C 1
ATOM 1455 O O . ILE A 1 186 ? -7.254 3.142 -12.159 1.00 97.38 186 ILE A O 1
ATOM 1459 N N . GLU A 1 187 ? -7.577 4.044 -14.190 1.00 96.50 187 GLU A N 1
ATOM 1460 C CA . GLU A 1 187 ? -8.983 4.404 -13.991 1.00 96.50 187 GLU A CA 1
ATOM 1461 C C . GLU A 1 187 ? -9.833 3.195 -13.597 1.00 96.50 187 GLU A C 1
ATOM 1463 O O . GLU A 1 187 ? -10.587 3.267 -12.627 1.00 96.50 187 GLU A O 1
ATOM 1468 N N . ALA A 1 188 ? -9.673 2.056 -14.278 1.00 95.25 188 ALA A N 1
ATOM 1469 C CA . ALA A 1 188 ? -10.385 0.827 -13.939 1.00 95.25 188 ALA A CA 1
ATOM 1470 C C . ALA A 1 188 ? -10.070 0.343 -12.513 1.00 95.25 188 ALA A C 1
ATOM 1472 O O . ALA A 1 188 ? -10.965 -0.122 -11.801 1.00 95.25 188 ALA A O 1
ATOM 1473 N N . SER A 1 189 ? -8.816 0.470 -12.072 1.00 95.69 189 SER A N 1
ATOM 1474 C CA . SER A 1 189 ? -8.411 0.105 -10.710 1.00 95.69 189 SER A CA 1
ATOM 1475 C C . SER A 1 189 ? -8.975 1.070 -9.669 1.00 95.69 189 SER A C 1
ATOM 1477 O O . SER A 1 189 ? -9.446 0.623 -8.624 1.00 95.69 189 SER A O 1
ATOM 1479 N N . LEU A 1 190 ? -8.997 2.375 -9.953 1.00 94.56 190 LEU A N 1
ATOM 1480 C CA . LEU A 1 190 ? -9.593 3.381 -9.071 1.00 94.56 190 LEU A CA 1
ATOM 1481 C C . LEU A 1 190 ? -11.117 3.222 -8.972 1.00 94.56 190 LEU A C 1
ATOM 1483 O O . LEU A 1 190 ? -11.662 3.198 -7.869 1.00 94.56 190 LEU A O 1
ATOM 1487 N N . ALA A 1 191 ? -11.802 3.048 -10.104 1.00 92.25 191 ALA A N 1
ATOM 1488 C CA . ALA A 1 191 ? -13.254 2.908 -10.169 1.00 92.25 191 ALA A CA 1
ATOM 1489 C C . ALA A 1 191 ? -13.745 1.644 -9.450 1.00 92.25 191 ALA A C 1
ATOM 1491 O O . ALA A 1 191 ? -14.684 1.715 -8.660 1.00 92.25 191 ALA A O 1
ATOM 1492 N N . ALA A 1 192 ? -13.076 0.503 -9.654 1.00 85.38 192 ALA A N 1
ATOM 1493 C CA . ALA A 1 192 ? -13.436 -0.758 -9.001 1.00 85.38 192 ALA A CA 1
ATOM 1494 C C . ALA A 1 192 ? -13.245 -0.739 -7.472 1.00 85.38 192 ALA A C 1
ATOM 1496 O O . ALA A 1 192 ? -13.799 -1.587 -6.777 1.00 85.38 192 ALA A O 1
ATOM 1497 N N . ASN A 1 193 ? -12.458 0.205 -6.949 1.00 87.50 193 ASN A N 1
ATOM 1498 C CA . ASN A 1 193 ? -12.140 0.328 -5.525 1.00 87.50 193 ASN A CA 1
ATOM 1499 C C . ASN A 1 193 ? -12.761 1.572 -4.874 1.00 87.50 193 ASN A C 1
ATOM 1501 O O . ASN A 1 193 ? -12.479 1.875 -3.708 1.00 87.50 193 ASN A O 1
ATOM 1505 N N . LYS A 1 194 ? -13.628 2.286 -5.603 1.00 85.31 194 LYS A N 1
ATOM 1506 C CA . LYS A 1 194 ? -14.429 3.372 -5.052 1.00 85.31 194 LYS A CA 1
ATOM 1507 C C . LYS A 1 194 ? -15.543 2.777 -4.188 1.00 85.31 194 LYS A C 1
ATOM 1509 O O . LYS A 1 194 ? -16.637 2.491 -4.661 1.00 85.31 194 LYS A O 1
ATOM 1514 N N . VAL A 1 195 ? -15.238 2.576 -2.911 1.00 85.88 195 VAL A N 1
ATOM 1515 C CA . VAL A 1 195 ? -16.204 2.138 -1.901 1.00 85.88 195 VAL A CA 1
ATOM 1516 C C . VAL A 1 195 ? -16.772 3.373 -1.213 1.00 85.88 195 VAL A C 1
ATOM 1518 O O . VAL A 1 195 ? -16.041 4.124 -0.568 1.00 85.88 195 VAL A O 1
ATOM 1521 N N . GLU A 1 196 ? -18.075 3.594 -1.358 1.00 90.62 196 GLU A N 1
ATOM 1522 C CA . GLU A 1 196 ? -18.783 4.661 -0.654 1.00 90.62 196 GLU A CA 1
ATOM 1523 C C . GLU A 1 196 ? -19.316 4.116 0.672 1.00 90.62 196 GLU A C 1
ATOM 1525 O O . GLU A 1 196 ? -20.277 3.351 0.712 1.00 90.62 196 GLU A O 1
ATOM 1530 N N . VAL A 1 197 ? -18.666 4.497 1.772 1.00 93.38 197 VAL A N 1
ATOM 1531 C CA . VAL A 1 197 ? -19.133 4.165 3.120 1.00 93.38 197 VAL A CA 1
ATOM 1532 C C . VAL A 1 197 ? -19.989 5.314 3.630 1.00 93.38 197 VAL A C 1
ATOM 1534 O O . VAL A 1 197 ? -19.514 6.444 3.755 1.00 93.38 197 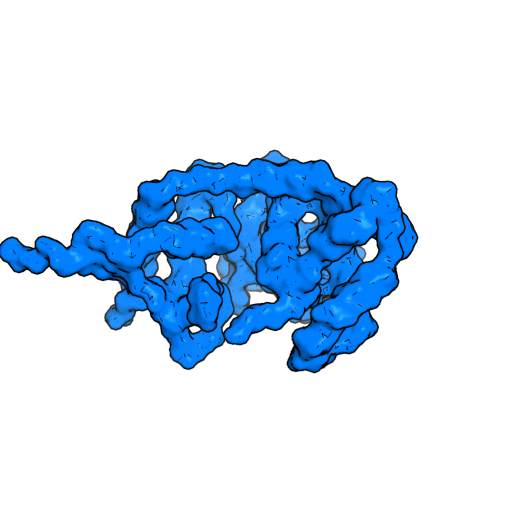VAL A O 1
ATOM 1537 N N . 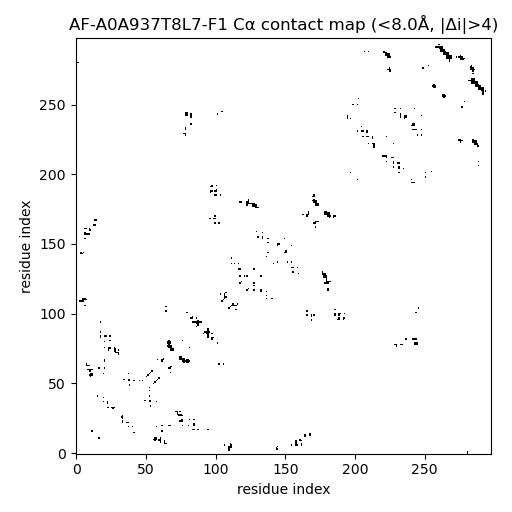ALA A 1 198 ? -21.251 5.028 3.955 1.00 94.69 198 ALA A N 1
ATOM 1538 C CA . ALA A 1 198 ? -22.134 6.014 4.566 1.00 94.69 198 ALA A CA 1
ATOM 1539 C C . ALA A 1 198 ? -21.517 6.549 5.871 1.00 94.69 198 ALA A C 1
ATOM 1541 O O . ALA A 1 198 ? -21.070 5.775 6.720 1.00 94.69 198 ALA A O 1
ATOM 1542 N N . GLY A 1 199 ? -21.517 7.873 6.052 1.00 93.19 199 GLY A N 1
ATOM 1543 C CA . GLY A 1 199 ? -20.878 8.511 7.209 1.00 93.19 199 GLY A CA 1
ATOM 1544 C C . GLY A 1 199 ? -21.422 8.018 8.556 1.00 93.19 199 GLY A C 1
ATOM 1545 O O . GLY A 1 199 ? -20.653 7.848 9.499 1.00 93.19 199 GLY A O 1
ATOM 1546 N N . GLU A 1 200 ? -22.722 7.725 8.629 1.00 94.19 200 GLU A N 1
ATOM 1547 C CA . GLU A 1 200 ? -23.371 7.141 9.812 1.00 94.19 200 GLU A CA 1
ATOM 1548 C C . GLU A 1 200 ? -22.887 5.717 10.096 1.00 94.19 200 GLU A C 1
ATOM 1550 O O . GLU A 1 200 ? -22.574 5.390 11.241 1.00 94.19 200 GLU A O 1
ATOM 1555 N N . LEU A 1 201 ? -22.754 4.884 9.056 1.00 96.06 201 LEU A N 1
ATOM 1556 C CA . LEU A 1 201 ? -22.224 3.529 9.189 1.00 96.06 201 LEU A CA 1
ATOM 1557 C C . LEU A 1 201 ? -20.777 3.558 9.682 1.00 96.06 201 LEU A C 1
ATOM 1559 O O . LEU A 1 201 ? -20.448 2.865 10.643 1.00 96.06 201 LEU A O 1
ATOM 1563 N N . PHE A 1 202 ? -19.928 4.383 9.062 1.00 97.00 202 PHE A N 1
ATOM 1564 C CA . PHE A 1 202 ? -18.541 4.536 9.497 1.00 97.00 202 PHE A CA 1
ATOM 1565 C C . PHE A 1 202 ? -18.464 4.986 10.956 1.00 97.00 202 PHE A C 1
ATOM 1567 O O . PHE A 1 202 ? -17.709 4.412 11.734 1.00 97.00 202 PHE A O 1
ATOM 1574 N N . ARG A 1 203 ? -19.268 5.982 11.345 1.00 95.56 203 ARG A N 1
ATOM 1575 C CA . ARG A 1 203 ? -19.300 6.499 12.718 1.00 95.56 203 ARG A CA 1
ATOM 1576 C C . ARG A 1 203 ? -19.719 5.432 13.721 1.00 95.56 203 ARG A C 1
ATOM 1578 O O . ARG A 1 203 ? -19.059 5.283 14.745 1.00 95.56 203 ARG A O 1
ATOM 1585 N N . ARG A 1 204 ? -20.777 4.679 13.416 1.00 96.19 204 ARG A N 1
ATOM 1586 C CA . ARG A 1 204 ? -21.237 3.571 14.255 1.00 96.19 204 ARG A CA 1
ATOM 1587 C C . ARG A 1 204 ? -20.120 2.549 14.469 1.00 96.19 204 ARG A C 1
ATOM 1589 O O . ARG A 1 204 ? -19.782 2.258 15.611 1.00 96.19 204 ARG A O 1
ATOM 1596 N N . LEU A 1 205 ? -19.489 2.085 13.388 1.00 97.62 205 LEU A N 1
ATOM 1597 C CA . LEU A 1 205 ? -18.389 1.116 13.467 1.00 97.62 205 LEU A CA 1
ATOM 1598 C C . LEU A 1 205 ? -17.159 1.682 14.191 1.00 97.62 205 LEU A C 1
ATOM 1600 O O . LEU A 1 205 ? -16.499 0.963 14.936 1.00 97.62 205 LEU A O 1
ATOM 1604 N N . LEU A 1 206 ? -16.858 2.972 14.011 1.00 97.38 206 LEU A N 1
ATOM 1605 C CA . LEU A 1 206 ? -15.782 3.659 14.727 1.00 97.38 206 LEU A CA 1
ATOM 1606 C C . LEU A 1 206 ? -16.016 3.634 16.243 1.00 97.38 206 LEU A C 1
ATOM 1608 O O . LEU A 1 206 ? -15.071 3.424 16.999 1.00 97.38 206 LEU A O 1
ATOM 1612 N N . PHE A 1 207 ? -17.255 3.846 16.691 1.00 95.88 207 PHE A N 1
ATOM 1613 C CA . PHE A 1 207 ? -17.602 3.860 18.113 1.00 95.88 207 PHE A CA 1
ATOM 1614 C C . PHE A 1 207 ? -17.635 2.451 18.703 1.00 95.88 207 PHE A C 1
ATOM 1616 O O . PHE A 1 207 ? -17.034 2.222 19.751 1.00 95.88 207 PHE A O 1
ATOM 1623 N N . GLU A 1 208 ? -18.263 1.501 18.005 1.00 95.88 208 GLU A N 1
ATOM 1624 C CA . GLU A 1 208 ? -18.278 0.084 18.390 1.00 95.88 208 GLU A CA 1
ATOM 1625 C C . GLU A 1 208 ? -16.843 -0.453 18.536 1.00 95.88 208 GLU A C 1
ATOM 1627 O O . GLU A 1 208 ? -16.483 -1.004 19.579 1.00 95.88 208 GLU A O 1
ATOM 1632 N N . GLY A 1 209 ? -15.986 -0.200 17.541 1.00 96.31 209 GLY A N 1
ATOM 1633 C CA . GLY A 1 209 ? -14.586 -0.615 17.574 1.00 96.31 209 GLY A CA 1
ATOM 1634 C C . GLY A 1 209 ? -13.761 0.098 18.647 1.00 96.31 209 GLY A C 1
ATOM 1635 O O . GLY A 1 209 ? -12.884 -0.512 19.262 1.00 96.31 209 GLY A O 1
ATOM 1636 N N . TYR A 1 210 ? -14.047 1.374 18.923 1.00 96.56 210 TYR A N 1
ATOM 1637 C CA . TYR A 1 210 ? -13.390 2.107 20.004 1.00 96.56 210 TYR A CA 1
ATOM 1638 C C . TYR A 1 210 ? -13.725 1.509 21.373 1.00 96.56 210 TYR A C 1
ATOM 1640 O O . TYR A 1 210 ? -12.804 1.223 22.137 1.00 96.56 210 TYR A O 1
ATOM 1648 N N . GLU A 1 211 ? -15.006 1.282 21.679 1.00 94.88 211 GLU A N 1
ATOM 1649 C CA . GLU A 1 211 ? -15.414 0.706 22.965 1.00 94.88 211 GLU A CA 1
ATOM 1650 C C . GLU A 1 211 ? -14.905 -0.731 23.127 1.00 94.88 211 GLU A C 1
ATOM 1652 O O . GLU A 1 211 ? -14.396 -1.081 24.196 1.00 94.88 211 GLU A O 1
ATOM 1657 N N . GLN A 1 212 ? -14.921 -1.529 22.051 1.00 94.56 212 GLN A N 1
ATOM 1658 C CA . GLN A 1 212 ? -14.315 -2.858 22.054 1.00 94.56 212 GLN A CA 1
ATOM 1659 C C . GLN A 1 212 ? -12.821 -2.790 22.388 1.00 94.56 212 GLN A C 1
ATOM 1661 O O . GLN A 1 212 ? -12.346 -3.536 23.236 1.00 94.56 212 GLN A O 1
ATOM 1666 N N . LEU A 1 213 ? -12.041 -1.922 21.746 1.00 94.56 213 LEU A N 1
ATOM 1667 C CA . LEU A 1 213 ? -10.598 -1.854 22.000 1.00 94.56 213 LEU A CA 1
ATOM 1668 C C . LEU A 1 213 ? -10.284 -1.274 23.380 1.00 94.56 213 LEU A C 1
ATOM 1670 O O . LEU A 1 213 ? -9.411 -1.782 24.084 1.00 94.56 213 LEU A O 1
ATOM 1674 N N . LYS A 1 214 ? -11.022 -0.247 23.798 1.00 93.31 214 LYS A N 1
ATOM 1675 C CA . LYS A 1 214 ? -10.890 0.390 25.110 1.00 93.31 214 LYS A CA 1
ATOM 1676 C C . LYS A 1 214 ? -11.121 -0.596 26.253 1.00 93.31 214 LYS A C 1
ATOM 1678 O O . LYS A 1 214 ? -10.378 -0.550 27.230 1.00 93.31 214 LYS A O 1
ATOM 1683 N N . SER A 1 215 ? -12.064 -1.535 26.126 1.00 88.69 215 SER A N 1
ATOM 1684 C CA . SER A 1 215 ? -12.304 -2.551 27.164 1.00 88.69 215 SER A CA 1
ATOM 1685 C C . SER A 1 215 ? -11.103 -3.476 27.405 1.00 88.69 215 SER A C 1
ATOM 1687 O O . SER A 1 215 ? -11.005 -4.085 28.468 1.00 88.69 215 SER A O 1
ATOM 1689 N N . HIS A 1 216 ? -10.175 -3.572 26.447 1.00 85.44 216 HIS A N 1
ATOM 1690 C CA . HIS A 1 216 ? -8.958 -4.381 26.558 1.00 85.44 216 HIS A CA 1
ATOM 1691 C C . HIS A 1 216 ? -7.761 -3.605 27.131 1.00 85.44 216 HIS A C 1
ATOM 1693 O O . HIS A 1 216 ? -6.748 -4.217 27.471 1.00 85.44 216 HIS A O 1
ATOM 1699 N N . VAL A 1 217 ? -7.850 -2.275 27.263 1.00 80.19 217 VAL A N 1
ATOM 1700 C CA . VAL A 1 217 ? -6.759 -1.431 27.770 1.00 80.19 217 VAL A CA 1
ATOM 1701 C C . VAL A 1 217 ? -7.132 -0.873 29.144 1.00 80.19 217 VAL A C 1
ATOM 1703 O O . VAL A 1 217 ? -7.775 0.167 29.268 1.00 80.19 217 VAL A O 1
ATOM 1706 N N . MET A 1 218 ? -6.713 -1.560 30.212 1.00 76.75 218 MET A N 1
ATOM 1707 C CA . MET A 1 218 ? -7.020 -1.124 31.579 1.00 76.75 218 MET A CA 1
ATOM 1708 C C . MET A 1 218 ? -6.446 0.268 31.878 1.00 76.75 218 MET A C 1
ATOM 1710 O O . MET A 1 218 ? -5.244 0.500 31.762 1.00 76.75 218 MET A O 1
ATOM 1714 N N . GLY A 1 219 ? -7.314 1.187 32.309 1.00 78.06 219 GLY A N 1
ATOM 1715 C CA . GLY A 1 219 ? -6.924 2.512 32.800 1.00 78.06 219 GLY A CA 1
ATOM 1716 C C . GLY A 1 219 ? -6.527 3.532 31.726 1.00 78.06 219 GLY A C 1
ATOM 1717 O O . GLY A 1 219 ? -6.120 4.635 32.084 1.00 78.06 219 GLY A O 1
ATOM 1718 N N . SER A 1 220 ? -6.657 3.211 30.433 1.00 86.19 220 SER A N 1
ATOM 1719 C CA . SER A 1 220 ? -6.399 4.153 29.337 1.00 86.19 220 SER A CA 1
ATOM 1720 C C . SER A 1 220 ? -7.664 4.426 28.535 1.00 86.19 220 SER A C 1
ATOM 1722 O O . SER A 1 220 ? -8.362 3.516 28.108 1.00 86.19 220 SER A O 1
ATOM 1724 N N . VAL A 1 221 ? -7.915 5.704 28.267 1.00 90.88 221 VAL A N 1
ATOM 1725 C CA . VAL A 1 221 ? -8.960 6.166 27.336 1.00 90.88 221 VAL A CA 1
ATOM 1726 C C . VAL A 1 221 ? -8.443 6.307 25.901 1.00 90.88 221 VAL A C 1
ATOM 1728 O O . VAL A 1 221 ? -9.207 6.630 24.994 1.00 90.88 221 VAL A O 1
ATOM 1731 N N . TYR A 1 222 ? -7.145 6.093 25.688 1.00 94.62 222 TYR A N 1
ATOM 1732 C CA . TYR A 1 222 ? -6.491 6.243 24.395 1.00 94.62 222 TYR A CA 1
ATOM 1733 C C . TYR A 1 222 ? -6.387 4.900 23.683 1.00 94.62 222 TYR A C 1
ATOM 1735 O O . TYR A 1 222 ? -5.727 3.983 24.176 1.00 94.62 222 TYR A O 1
ATOM 1743 N N . VAL A 1 223 ? -6.986 4.825 22.498 1.00 96.12 223 VAL A N 1
ATOM 1744 C CA . VAL A 1 223 ? -6.920 3.675 21.595 1.00 96.12 223 VAL A CA 1
ATOM 1745 C C . VAL A 1 223 ? -6.003 4.016 20.416 1.00 96.12 223 VAL A C 1
ATOM 1747 O O . VAL A 1 223 ? -6.156 5.089 19.824 1.00 96.12 223 VAL A O 1
ATOM 1750 N N . PRO A 1 224 ? -5.037 3.151 20.053 1.00 95.56 224 PRO A N 1
ATOM 1751 C CA . PRO A 1 224 ? -4.225 3.342 18.856 1.00 95.56 224 PRO A CA 1
ATOM 1752 C C . PRO A 1 224 ? -5.072 3.372 17.576 1.00 95.56 224 PRO A C 1
ATOM 1754 O O . PRO A 1 224 ? -5.870 2.471 17.321 1.00 95.56 224 PRO A O 1
ATOM 1757 N N . ILE A 1 225 ? -4.841 4.370 16.724 1.00 96.62 225 ILE A N 1
ATOM 1758 C CA . ILE A 1 225 ? -5.481 4.507 15.409 1.00 96.62 225 ILE A CA 1
ATOM 1759 C C . ILE A 1 225 ? -5.268 3.266 14.528 1.00 96.62 225 ILE A C 1
ATOM 1761 O O . ILE A 1 225 ? -6.253 2.833 13.940 1.00 96.62 225 ILE A O 1
ATOM 1765 N N . PRO A 1 226 ? -4.072 2.641 14.448 1.00 94.88 226 PRO A N 1
ATOM 1766 C CA . PRO A 1 226 ? -3.898 1.419 13.655 1.00 94.88 226 PRO A CA 1
ATOM 1767 C C . PRO A 1 226 ? -4.801 0.264 14.100 1.00 94.88 226 PRO A C 1
ATOM 1769 O O . PRO A 1 226 ? -5.322 -0.481 13.273 1.00 94.88 226 PRO A O 1
ATOM 1772 N N . ASP A 1 227 ? -5.015 0.119 15.409 1.00 95.12 227 ASP A N 1
ATOM 1773 C CA . ASP A 1 227 ? -5.861 -0.949 15.942 1.00 95.12 227 ASP A CA 1
ATOM 1774 C C . ASP A 1 227 ? -7.336 -0.671 15.660 1.00 95.12 227 ASP A C 1
ATOM 1776 O O . ASP A 1 227 ? -8.059 -1.569 15.223 1.00 95.12 227 ASP A O 1
ATOM 1780 N N . LEU A 1 228 ? -7.757 0.586 15.821 1.00 96.69 228 LEU A N 1
ATOM 1781 C CA . LEU A 1 228 ? -9.109 1.021 15.486 1.00 96.69 228 LEU A CA 1
ATOM 1782 C C . LEU A 1 228 ? -9.395 0.887 13.987 1.00 96.69 228 LEU A C 1
ATOM 1784 O O . LEU A 1 228 ? -10.435 0.357 13.605 1.00 96.69 228 LEU A O 1
ATOM 1788 N N . ARG A 1 229 ? -8.440 1.287 13.141 1.00 96.94 229 ARG A N 1
ATOM 1789 C CA . ARG A 1 229 ? -8.482 1.113 11.687 1.00 96.94 229 ARG A CA 1
ATOM 1790 C C . ARG A 1 229 ? -8.720 -0.343 11.322 1.00 96.94 229 ARG A C 1
ATOM 1792 O O . ARG A 1 229 ? -9.609 -0.630 10.530 1.00 96.94 229 ARG A O 1
ATOM 1799 N N . ARG A 1 230 ? -7.959 -1.264 11.918 1.00 95.06 230 ARG A N 1
ATOM 1800 C CA . ARG A 1 230 ? -8.108 -2.703 11.671 1.00 95.06 230 ARG A CA 1
ATOM 1801 C C . ARG A 1 230 ? -9.483 -3.220 12.069 1.00 95.06 230 ARG A C 1
ATOM 1803 O O . ARG A 1 230 ? -10.081 -3.966 11.304 1.00 95.06 230 ARG A O 1
ATOM 1810 N N . CYS A 1 231 ? -9.976 -2.820 13.238 1.00 96.31 231 CYS A N 1
ATOM 1811 C CA . CYS A 1 231 ? -11.294 -3.220 13.722 1.00 96.31 231 CYS A CA 1
ATOM 1812 C C . CYS A 1 231 ? -12.407 -2.754 12.766 1.00 96.31 231 CYS A C 1
ATOM 1814 O O . CYS A 1 231 ? -13.179 -3.571 12.269 1.00 96.31 231 CYS A O 1
ATOM 1816 N N . VAL A 1 232 ? -12.423 -1.465 12.413 1.00 97.50 232 VAL A N 1
ATOM 1817 C CA . VAL A 1 232 ? -13.433 -0.894 11.506 1.00 97.50 232 VAL A CA 1
ATOM 1818 C C . VAL A 1 232 ? -13.327 -1.479 10.097 1.00 97.50 232 VAL A C 1
ATOM 1820 O O . VAL A 1 232 ? -14.342 -1.850 9.508 1.00 97.50 232 VAL A O 1
ATOM 1823 N N . ALA A 1 233 ? -12.113 -1.592 9.552 1.00 96.62 233 ALA A N 1
ATOM 1824 C CA . ALA A 1 233 ? -11.899 -2.164 8.226 1.00 96.62 233 ALA A CA 1
ATOM 1825 C C . ALA A 1 233 ? -12.298 -3.646 8.167 1.00 96.62 233 ALA A C 1
ATOM 1827 O O . ALA A 1 233 ? -12.853 -4.071 7.159 1.00 96.62 233 ALA A O 1
ATOM 1828 N N . GLY A 1 234 ? -12.079 -4.411 9.243 1.00 95.62 234 GLY A N 1
ATOM 1829 C CA . GLY A 1 234 ? -12.540 -5.795 9.362 1.00 95.62 234 GLY A CA 1
ATOM 1830 C C . GLY A 1 234 ? -14.063 -5.908 9.271 1.00 95.62 234 GLY A C 1
ATOM 1831 O O . GLY A 1 234 ? -14.571 -6.654 8.440 1.00 95.62 234 GLY A O 1
ATOM 1832 N N . HIS A 1 235 ? -14.796 -5.092 10.033 1.00 96.62 235 HIS A N 1
ATOM 1833 C CA . HIS A 1 235 ? -16.262 -5.077 9.969 1.00 96.62 235 HIS A CA 1
ATOM 1834 C C . HIS A 1 235 ? -16.810 -4.652 8.604 1.00 96.62 235 HIS A C 1
ATOM 1836 O O . HIS A 1 235 ? -17.813 -5.191 8.139 1.00 96.62 235 HIS A O 1
ATOM 1842 N N . LEU A 1 236 ? -16.169 -3.684 7.946 1.00 96.50 236 LEU A N 1
ATOM 1843 C CA . LEU A 1 236 ? -16.565 -3.267 6.602 1.00 96.50 236 LEU A CA 1
ATOM 1844 C C . LEU A 1 236 ? -16.249 -4.343 5.557 1.00 96.50 236 LEU A C 1
ATOM 1846 O O . LEU A 1 236 ? -17.058 -4.583 4.664 1.00 96.50 236 LEU A O 1
ATOM 1850 N N . LEU A 1 237 ? -15.117 -5.035 5.692 1.00 94.19 237 LEU A N 1
ATOM 1851 C CA . LEU A 1 237 ? -14.743 -6.158 4.837 1.00 94.19 237 LEU A CA 1
ATOM 1852 C C . LEU A 1 237 ? -15.752 -7.312 4.937 1.00 94.19 237 LEU A C 1
ATOM 1854 O O . LEU A 1 237 ? -16.173 -7.827 3.904 1.00 94.19 237 LEU A O 1
ATOM 1858 N N . GLU A 1 238 ? -16.194 -7.668 6.146 1.00 93.75 238 GLU A N 1
ATOM 1859 C CA . GLU A 1 238 ? -17.247 -8.675 6.379 1.00 93.75 238 GLU A CA 1
ATOM 1860 C C . GLU A 1 238 ? -18.579 -8.302 5.707 1.00 93.75 238 GLU A C 1
ATOM 1862 O O . GLU A 1 238 ? -19.333 -9.176 5.283 1.00 93.75 238 GLU A O 1
ATOM 1867 N N . GLN A 1 239 ? -18.850 -7.003 5.559 1.00 94.06 239 GLN A N 1
ATOM 1868 C CA . GLN A 1 239 ? -20.020 -6.472 4.854 1.00 94.06 239 GLN A CA 1
ATOM 1869 C C . GLN A 1 239 ? -19.786 -6.278 3.344 1.00 94.06 239 GLN A C 1
ATOM 1871 O O . GLN A 1 239 ? -20.622 -5.687 2.663 1.00 94.06 239 GLN A O 1
ATOM 1876 N N . GLY A 1 240 ? -18.657 -6.748 2.801 1.00 91.25 240 GLY A N 1
ATOM 1877 C CA . GLY A 1 240 ? -18.326 -6.621 1.380 1.00 91.25 240 GLY A CA 1
ATOM 1878 C C . GLY A 1 240 ? -17.906 -5.212 0.946 1.00 91.25 240 GLY A C 1
ATOM 1879 O O . GLY A 1 240 ? -17.917 -4.915 -0.245 1.00 91.25 240 GLY A O 1
ATOM 1880 N N . MET A 1 241 ? -17.516 -4.349 1.888 1.00 93.88 241 MET A N 1
ATOM 1881 C CA . MET A 1 241 ? -17.085 -2.964 1.663 1.00 93.88 241 MET A CA 1
ATOM 1882 C C . MET A 1 241 ? -15.606 -2.767 2.045 1.00 93.88 241 MET A C 1
ATOM 1884 O O . MET A 1 241 ? -15.299 -2.023 2.975 1.00 93.88 241 MET A O 1
ATOM 1888 N N . PRO A 1 242 ? -14.650 -3.428 1.370 1.00 92.50 242 PRO A N 1
ATOM 1889 C CA . PRO A 1 242 ? -13.241 -3.335 1.735 1.00 92.50 242 PRO A CA 1
ATOM 1890 C C . PRO A 1 242 ? -12.704 -1.909 1.547 1.00 92.50 242 PRO A C 1
ATOM 1892 O O . PRO A 1 242 ? -12.513 -1.452 0.420 1.00 92.50 242 PRO A O 1
ATOM 1895 N N . ILE A 1 243 ? -12.393 -1.227 2.649 1.00 93.38 243 ILE A N 1
ATOM 1896 C CA . ILE A 1 243 ? -11.708 0.070 2.615 1.00 93.38 243 ILE A CA 1
ATOM 1897 C C . ILE A 1 243 ? -10.202 -0.095 2.815 1.00 93.38 243 ILE A C 1
ATOM 1899 O O . ILE A 1 243 ? -9.754 -0.995 3.525 1.00 93.38 243 ILE A O 1
ATOM 1903 N N . SER A 1 244 ? -9.414 0.761 2.171 1.00 91.94 244 SER A N 1
ATOM 1904 C CA . SER A 1 244 ? -7.980 0.877 2.437 1.00 91.94 244 SER A CA 1
ATOM 1905 C C . SER A 1 244 ? -7.683 1.668 3.701 1.00 91.94 244 SER A C 1
ATOM 1907 O O . SER A 1 244 ? -8.544 2.370 4.244 1.00 91.94 244 SER A O 1
ATOM 1909 N N . GLU A 1 245 ? -6.429 1.612 4.147 1.00 92.88 245 GLU A N 1
ATOM 1910 C CA . GLU A 1 245 ? -5.977 2.456 5.250 1.00 92.88 245 GLU A CA 1
ATOM 1911 C C . GLU A 1 245 ? -6.154 3.954 4.955 1.00 92.88 245 GLU A C 1
ATOM 1913 O O . GLU A 1 245 ? -6.575 4.706 5.835 1.00 92.88 245 GLU A O 1
ATOM 1918 N N . ALA A 1 246 ? -5.897 4.376 3.714 1.00 91.12 246 ALA A N 1
ATOM 1919 C CA . ALA A 1 246 ? -6.091 5.755 3.271 1.00 91.12 246 ALA A CA 1
ATOM 1920 C C . ALA A 1 246 ? -7.568 6.175 3.310 1.00 91.12 246 ALA A C 1
ATOM 1922 O O . ALA A 1 246 ? -7.898 7.235 3.842 1.00 91.12 246 ALA A O 1
ATOM 1923 N N . GLN A 1 247 ? -8.471 5.312 2.826 1.00 93.38 247 GLN A N 1
ATOM 1924 C CA . GLN A 1 247 ? -9.916 5.556 2.880 1.00 93.38 247 GLN A CA 1
ATOM 1925 C C . GLN A 1 247 ? -10.418 5.672 4.324 1.00 93.38 247 GLN A C 1
ATOM 1927 O O . GLN A 1 247 ? -11.213 6.560 4.627 1.00 93.38 247 GLN A O 1
ATOM 1932 N N . PHE A 1 248 ? -9.933 4.820 5.235 1.00 95.94 248 PHE A N 1
ATOM 1933 C CA . PHE A 1 248 ? -10.236 4.952 6.662 1.00 95.94 248 PHE A CA 1
ATOM 1934 C C . PHE A 1 248 ? -9.768 6.304 7.214 1.00 95.94 248 PHE A C 1
ATOM 1936 O O . PHE A 1 248 ? -10.523 6.992 7.905 1.00 95.94 248 PHE A O 1
ATOM 1943 N N . ASP A 1 249 ? -8.527 6.688 6.912 1.00 94.56 249 ASP A N 1
ATOM 1944 C CA . ASP A 1 249 ? -7.940 7.940 7.382 1.00 94.56 249 ASP A CA 1
ATOM 1945 C C . ASP A 1 249 ? -8.739 9.157 6.880 1.00 94.56 249 ASP A C 1
ATOM 1947 O O . ASP A 1 249 ? -8.988 10.090 7.647 1.00 94.56 249 ASP A O 1
ATOM 1951 N N . ASP A 1 250 ? -9.209 9.136 5.631 1.00 93.62 250 ASP A N 1
ATOM 1952 C CA . ASP A 1 250 ? -10.071 10.178 5.067 1.00 93.62 250 ASP A CA 1
ATOM 1953 C C . ASP A 1 250 ? -11.438 10.246 5.750 1.00 93.62 250 ASP A C 1
ATOM 1955 O O . ASP A 1 250 ? -11.873 11.330 6.153 1.00 93.62 250 ASP A O 1
ATOM 1959 N N . LEU A 1 251 ? -12.086 9.101 5.971 1.00 95.31 251 LEU A N 1
ATOM 1960 C CA . LEU A 1 251 ? -13.354 9.035 6.702 1.00 95.31 251 LEU A CA 1
ATOM 1961 C C . LEU A 1 251 ? -13.204 9.564 8.139 1.00 95.31 251 LEU A C 1
ATOM 1963 O O . LEU A 1 251 ? -14.076 10.289 8.627 1.00 95.31 251 LEU A O 1
ATOM 1967 N N . LEU A 1 252 ? -12.077 9.279 8.804 1.00 95.44 252 LEU A N 1
ATOM 1968 C CA . LEU A 1 252 ? -11.757 9.788 10.142 1.00 95.44 252 LEU A CA 1
ATOM 1969 C C . LEU A 1 252 ? -11.442 11.296 10.151 1.00 95.44 252 LEU A C 1
ATOM 1971 O O . LEU A 1 252 ? -11.727 11.992 11.137 1.00 95.44 252 LEU A O 1
ATOM 1975 N N . ARG A 1 253 ? -10.845 11.832 9.079 1.00 94.44 253 ARG A N 1
ATOM 1976 C CA . ARG A 1 253 ? -10.628 13.281 8.909 1.00 94.44 253 ARG A CA 1
ATOM 1977 C C . ARG A 1 253 ? -11.945 14.034 8.775 1.00 94.44 253 ARG A C 1
ATOM 1979 O O . ARG A 1 253 ? -12.055 15.119 9.339 1.00 94.44 253 ARG A O 1
ATOM 1986 N N . GLN A 1 254 ? -12.911 13.442 8.076 1.00 93.81 254 GLN A N 1
ATOM 1987 C CA . GLN A 1 254 ? -14.224 14.027 7.799 1.00 93.81 254 GLN A CA 1
ATOM 1988 C C . GLN A 1 254 ? -15.178 14.004 9.003 1.00 93.81 254 GLN A C 1
ATOM 1990 O O . GLN A 1 254 ? -16.166 14.737 9.002 1.00 93.81 254 GLN A O 1
ATOM 1995 N N . GLN A 1 255 ? -14.904 13.205 10.043 1.00 92.44 255 GLN A N 1
ATOM 1996 C CA . GLN A 1 255 ? -15.763 13.182 11.229 1.00 92.44 255 GLN A CA 1
ATOM 1997 C C . GLN A 1 255 ? -15.731 14.523 11.985 1.00 92.44 255 GLN A C 1
ATOM 1999 O O . GLN A 1 255 ? -14.640 15.018 12.306 1.00 92.44 255 GLN A O 1
ATOM 2004 N N . PRO A 1 256 ? -16.902 15.080 12.358 1.00 90.31 256 PRO A N 1
ATOM 2005 C CA . PRO A 1 256 ? -16.967 16.192 13.296 1.00 90.31 256 PRO A CA 1
ATOM 2006 C C . PRO A 1 256 ? -16.255 15.830 14.604 1.00 90.31 256 PRO A C 1
ATOM 2008 O O . PRO A 1 256 ? -16.452 14.750 15.159 1.00 90.31 256 PRO A O 1
ATOM 2011 N N . ARG A 1 257 ? -15.408 16.733 15.108 1.00 90.44 257 ARG A N 1
ATOM 2012 C CA . ARG A 1 257 ? -14.679 16.512 16.374 1.00 90.44 257 ARG A CA 1
ATOM 2013 C C . ARG A 1 257 ? -15.577 16.665 17.595 1.00 90.44 257 ARG A C 1
ATOM 2015 O O . ARG A 1 257 ? -15.315 16.048 18.620 1.00 90.44 257 ARG A O 1
ATOM 2022 N N . VAL A 1 258 ? -16.621 17.474 17.467 1.00 86.88 258 VAL A N 1
ATOM 2023 C CA . VAL A 1 258 ? -17.650 17.689 18.481 1.00 86.88 258 VAL A CA 1
ATOM 2024 C C . VAL A 1 258 ? -18.989 17.382 17.829 1.00 86.88 258 VAL A C 1
ATOM 2026 O O . VAL A 1 258 ? -19.301 17.919 16.768 1.00 86.88 258 VAL A O 1
ATOM 2029 N N . MET A 1 259 ? -19.740 16.490 18.455 1.00 85.25 259 MET A N 1
ATOM 2030 C CA . MET A 1 259 ? -21.102 16.103 18.108 1.00 85.25 259 MET A CA 1
ATOM 2031 C C . MET A 1 259 ? -21.988 16.314 19.339 1.00 85.25 259 MET A C 1
ATOM 2033 O O . MET A 1 259 ? -21.475 16.535 20.438 1.00 85.25 259 MET A O 1
ATOM 2037 N N . GLU A 1 260 ? -23.309 16.249 19.166 1.00 81.56 260 GLU A N 1
ATOM 2038 C CA . GLU A 1 260 ? -24.258 16.436 20.274 1.00 81.56 260 GLU A CA 1
ATOM 2039 C C . GLU A 1 260 ? -23.992 15.455 21.417 1.00 81.56 260 GLU A C 1
ATOM 2041 O O . GLU A 1 260 ? -23.897 15.868 22.567 1.00 81.56 260 GLU A O 1
ATOM 2046 N N . GLU A 1 261 ? -23.766 14.185 21.086 1.00 87.62 261 GLU A N 1
ATOM 2047 C CA . GLU A 1 261 ? -23.589 13.120 22.073 1.00 87.62 261 GLU A CA 1
ATOM 2048 C C . GLU A 1 261 ? -22.123 12.825 22.401 1.00 87.62 261 GLU A C 1
ATOM 2050 O O . GLU A 1 261 ? -21.839 12.284 23.463 1.00 87.62 261 GLU A O 1
ATOM 2055 N N . HIS A 1 262 ? -21.172 13.158 21.518 1.00 90.62 262 HIS A N 1
ATOM 2056 C CA . HIS A 1 262 ? -19.792 12.671 21.621 1.00 90.62 262 HIS A CA 1
ATOM 2057 C C . HIS A 1 262 ? -18.734 13.694 21.188 1.00 90.62 262 HIS A C 1
ATOM 2059 O O . HIS A 1 262 ? -18.947 14.515 20.298 1.00 90.62 262 HIS A O 1
ATOM 2065 N N . VAL A 1 263 ? -17.538 13.590 21.767 1.00 93.12 263 VAL A N 1
ATOM 2066 C CA . VAL A 1 263 ? -16.336 14.343 21.390 1.00 93.12 263 VAL A CA 1
ATOM 2067 C C . VAL A 1 263 ? -15.231 13.365 21.006 1.00 93.12 263 VAL A C 1
ATOM 2069 O O . VAL A 1 263 ? -14.862 12.507 21.805 1.00 93.12 263 VAL A O 1
ATOM 2072 N N . ILE A 1 264 ? -14.675 13.522 19.802 1.00 95.12 264 ILE A N 1
ATOM 2073 C CA . ILE A 1 264 ? -13.534 12.746 19.302 1.00 95.12 264 ILE A CA 1
ATOM 2074 C C . ILE A 1 264 ? -12.265 13.585 19.449 1.00 95.12 264 ILE A C 1
ATOM 2076 O O . ILE A 1 264 ? -12.091 14.596 18.760 1.00 95.12 264 ILE A O 1
ATOM 2080 N N . LEU A 1 265 ? -11.341 13.129 20.291 1.00 95.81 265 LEU A N 1
ATOM 2081 C CA . LEU A 1 265 ? -10.023 13.729 20.458 1.00 95.81 265 LEU A CA 1
ATOM 2082 C C . LEU A 1 265 ? -8.949 12.868 19.796 1.00 95.81 265 LEU A C 1
ATOM 2084 O O . LEU A 1 265 ? -8.916 11.647 19.937 1.00 95.81 265 LEU A O 1
ATOM 2088 N N . LEU A 1 266 ? -8.033 13.532 19.095 1.00 96.38 266 LEU A N 1
ATOM 2089 C CA . LEU A 1 266 ? -6.850 12.913 18.513 1.00 96.38 266 LEU A CA 1
ATOM 2090 C C . LEU A 1 266 ? -5.622 13.364 19.286 1.00 96.38 266 LEU A C 1
ATOM 2092 O O . LEU A 1 266 ? -5.434 14.559 19.511 1.00 96.38 266 LEU A O 1
ATOM 2096 N N . SER A 1 267 ? -4.772 12.413 19.664 1.00 96.25 267 SER A N 1
ATOM 2097 C CA . SER A 1 267 ? -3.578 12.690 20.463 1.00 96.25 267 SER A CA 1
ATOM 2098 C C . SER A 1 267 ? -2.294 12.202 19.782 1.00 96.25 267 SER A C 1
ATOM 2100 O O . SER A 1 267 ? -2.271 11.109 19.195 1.00 96.25 267 SER A O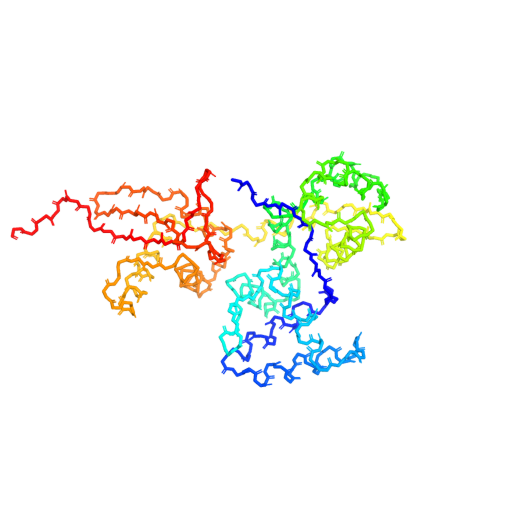 1
ATOM 2102 N N . PRO A 1 268 ? -1.210 13.000 19.835 1.00 95.62 268 PRO A N 1
ATOM 2103 C CA . PRO A 1 268 ? 0.098 12.571 19.364 1.00 95.62 268 PRO A CA 1
ATOM 2104 C C . PRO A 1 268 ? 0.671 11.501 20.303 1.00 95.62 268 PRO A C 1
ATOM 2106 O O . PRO A 1 268 ? 0.359 11.486 21.496 1.00 95.62 268 PRO A O 1
ATOM 2109 N N . PRO A 1 269 ? 1.541 10.609 19.812 1.00 94.31 269 PRO A N 1
ATOM 2110 C CA . PRO A 1 269 ? 2.258 9.700 20.686 1.00 94.31 269 PRO A CA 1
ATOM 2111 C C . PRO A 1 269 ? 3.477 10.387 21.315 1.00 94.31 269 PRO A C 1
ATOM 2113 O O . PRO A 1 269 ? 4.089 11.264 20.708 1.00 94.31 269 PRO A O 1
ATOM 2116 N N . GLY A 1 270 ? 3.895 9.933 22.502 1.00 90.19 270 GLY A N 1
ATOM 2117 C CA . GLY A 1 270 ? 5.118 10.438 23.147 1.00 90.19 270 GLY A CA 1
ATOM 2118 C C . GLY A 1 270 ? 6.393 10.168 22.334 1.00 90.19 270 GLY A C 1
ATOM 2119 O O . GLY A 1 270 ? 7.360 10.921 22.408 1.00 90.19 270 GLY A O 1
ATOM 2120 N N . ARG A 1 271 ? 6.389 9.110 21.514 1.00 88.56 271 ARG A N 1
ATOM 2121 C CA . ARG A 1 271 ? 7.380 8.849 20.463 1.00 88.56 271 ARG A CA 1
ATOM 2122 C C . ARG A 1 271 ? 6.661 8.439 19.192 1.00 88.56 271 ARG A C 1
ATOM 2124 O O . ARG A 1 271 ? 5.682 7.694 19.251 1.00 88.56 271 ARG A O 1
ATOM 2131 N N . ARG A 1 272 ? 7.163 8.888 18.041 1.00 86.81 272 ARG A N 1
ATOM 2132 C CA . ARG A 1 272 ? 6.597 8.513 16.745 1.00 86.81 272 ARG A CA 1
ATOM 2133 C C . ARG A 1 272 ? 6.555 6.987 16.623 1.00 86.81 272 ARG A C 1
ATOM 2135 O O . ARG A 1 272 ? 7.579 6.327 16.757 1.00 86.81 272 ARG A O 1
ATOM 2142 N N . SER A 1 273 ? 5.354 6.474 16.398 1.00 88.81 273 SER A N 1
ATOM 2143 C CA . SER A 1 273 ? 5.052 5.056 16.187 1.00 88.81 273 SER A CA 1
ATOM 2144 C C . SER A 1 273 ? 4.428 4.910 14.808 1.00 88.81 273 SER A C 1
ATOM 2146 O O . SER A 1 273 ? 3.762 5.847 14.374 1.00 88.81 273 SER A O 1
ATOM 2148 N N . ASP A 1 274 ? 4.658 3.804 14.109 1.00 85.44 274 ASP A N 1
ATOM 2149 C CA . ASP A 1 274 ? 4.193 3.613 12.728 1.00 85.44 274 ASP A CA 1
ATOM 2150 C C . ASP A 1 274 ? 2.667 3.443 12.646 1.00 85.44 274 ASP A C 1
ATOM 2152 O O . ASP A 1 274 ? 2.060 2.871 13.542 1.00 85.44 274 ASP A O 1
ATOM 2156 N N . GLY A 1 275 ? 2.046 3.921 11.563 1.00 87.31 275 GLY A N 1
ATOM 2157 C CA . GLY A 1 275 ? 0.618 3.701 11.277 1.00 87.31 275 GLY A CA 1
ATOM 2158 C C . GLY A 1 275 ? -0.352 4.780 11.777 1.00 87.31 275 GLY A C 1
ATOM 2159 O O . GLY A 1 275 ? -1.551 4.672 11.528 1.00 87.31 275 GLY A O 1
ATOM 2160 N N . GLY A 1 276 ? 0.133 5.830 12.442 1.00 91.94 276 GLY A N 1
ATOM 2161 C CA . GLY A 1 276 ? -0.677 7.006 12.771 1.00 91.94 276 GLY A CA 1
ATOM 2162 C C . GLY A 1 276 ? -1.016 7.865 11.546 1.00 91.94 276 GLY A C 1
ATOM 2163 O O . GLY A 1 276 ? -0.555 7.610 10.434 1.00 91.94 276 GLY A O 1
ATOM 2164 N N . ILE A 1 277 ? -1.802 8.915 11.770 1.00 92.56 277 ILE A N 1
ATOM 2165 C CA . ILE A 1 277 ? -2.380 9.778 10.735 1.00 92.56 277 ILE A CA 1
ATOM 2166 C C . ILE A 1 277 ? -1.819 11.201 10.821 1.00 92.56 277 ILE A C 1
ATOM 2168 O O . ILE A 1 277 ? -1.616 11.752 11.906 1.00 92.56 277 ILE A O 1
ATOM 2172 N N . TRP A 1 278 ? -1.606 11.829 9.664 1.00 90.00 278 TRP A N 1
ATOM 2173 C CA . TRP A 1 278 ? -1.340 13.266 9.575 1.00 90.00 278 TRP A CA 1
ATOM 2174 C C . TRP A 1 278 ? -2.631 14.042 9.314 1.00 90.00 278 TRP A C 1
ATOM 2176 O O . TRP A 1 278 ? -3.399 13.701 8.408 1.00 90.00 278 TRP A O 1
ATOM 2186 N N . ILE A 1 279 ? -2.843 15.106 10.092 1.00 88.75 279 ILE A N 1
ATOM 2187 C CA . ILE A 1 279 ? -3.903 16.095 9.867 1.00 88.75 279 ILE A CA 1
ATOM 2188 C C . ILE A 1 279 ? -3.265 17.481 9.924 1.00 88.75 279 ILE A C 1
ATOM 2190 O O . ILE A 1 279 ? -2.768 17.925 10.964 1.00 88.75 279 ILE A O 1
ATOM 2194 N N . GLY A 1 280 ? -3.221 18.148 8.770 1.00 87.56 280 GLY A N 1
ATOM 2195 C CA . GLY A 1 280 ? -2.419 19.354 8.595 1.00 87.56 280 GLY A CA 1
ATOM 2196 C C . GLY A 1 280 ? -0.940 19.074 8.884 1.00 87.56 280 GLY A C 1
ATOM 2197 O O . GLY A 1 280 ? -0.332 18.199 8.274 1.00 87.56 280 GLY A O 1
ATOM 2198 N N . LYS A 1 281 ? -0.354 19.811 9.833 1.00 87.75 281 LYS A N 1
ATOM 2199 C CA . LYS A 1 281 ? 1.061 19.671 10.228 1.00 87.75 281 LYS A CA 1
ATOM 2200 C C . LYS A 1 281 ? 1.282 18.743 11.428 1.00 87.75 281 LYS A C 1
ATOM 2202 O O . LYS A 1 281 ? 2.429 18.576 11.842 1.00 87.75 281 LYS A O 1
ATOM 2207 N N . ASN A 1 282 ? 0.218 18.168 11.985 1.00 92.00 282 ASN A N 1
ATOM 2208 C CA . ASN A 1 282 ? 0.264 17.405 13.227 1.00 92.00 282 ASN A CA 1
ATOM 2209 C C . ASN A 1 282 ? 0.144 15.903 12.960 1.00 92.00 282 ASN A C 1
ATOM 2211 O O . ASN A 1 282 ? -0.627 15.476 12.098 1.00 92.00 282 ASN A O 1
ATOM 2215 N N . TYR A 1 283 ? 0.903 15.120 13.728 1.00 93.12 283 TYR A N 1
ATOM 2216 C CA . TYR A 1 283 ? 0.868 13.663 13.703 1.00 93.12 283 TYR A CA 1
ATOM 2217 C C . TYR A 1 283 ? 0.079 13.130 14.893 1.00 93.12 283 TYR A C 1
ATOM 2219 O O . TYR A 1 283 ? 0.386 13.463 16.039 1.00 93.12 283 TYR A O 1
ATOM 2227 N N . TYR A 1 284 ? -0.891 12.268 14.622 1.00 95.88 284 TYR A N 1
ATOM 2228 C CA . TYR A 1 284 ? -1.746 11.654 15.625 1.00 95.88 284 TYR A CA 1
ATOM 2229 C C . TYR A 1 284 ? -1.603 10.142 15.571 1.00 95.88 284 TYR A C 1
ATOM 2231 O O . TYR A 1 284 ? -1.461 9.553 14.503 1.00 95.88 284 TYR A O 1
ATOM 2239 N N . TYR A 1 285 ? -1.641 9.509 16.735 1.00 96.56 285 TYR A N 1
ATOM 2240 C CA . TYR A 1 285 ? -1.559 8.053 16.843 1.00 96.56 285 TYR A CA 1
ATOM 2241 C C . TYR A 1 285 ? -2.671 7.478 17.709 1.00 96.56 285 TYR A C 1
ATOM 2243 O O . TYR A 1 285 ? -3.030 6.321 17.535 1.00 96.56 285 TYR A O 1
ATOM 2251 N N . TYR A 1 286 ? -3.232 8.278 18.611 1.00 96.88 286 TYR A N 1
ATOM 2252 C CA . TYR A 1 286 ? -4.284 7.847 19.515 1.00 96.88 286 TYR A CA 1
ATOM 2253 C C . TYR A 1 286 ? -5.594 8.577 19.231 1.00 96.88 286 TYR A C 1
ATOM 2255 O O . TYR A 1 286 ? -5.591 9.763 18.894 1.00 96.88 286 TYR A O 1
ATOM 2263 N N . VAL A 1 287 ? -6.696 7.865 19.433 1.00 96.81 287 VAL A N 1
ATOM 2264 C CA . VAL A 1 287 ? -8.070 8.370 19.486 1.00 96.81 287 VAL A CA 1
ATOM 2265 C C . VAL A 1 287 ? -8.594 8.193 20.908 1.00 96.81 287 VAL A C 1
ATOM 2267 O O . VAL A 1 287 ? -8.355 7.160 21.536 1.00 96.81 287 VAL A O 1
ATOM 2270 N N . SER A 1 288 ? -9.334 9.177 21.404 1.00 96.06 288 SER A N 1
ATOM 2271 C CA . SER A 1 288 ? -10.227 9.021 22.551 1.00 96.06 288 SER A CA 1
ATOM 2272 C C . SER A 1 288 ? -11.602 9.602 22.231 1.00 96.06 288 SER A C 1
ATOM 2274 O O . SER A 1 288 ? -11.709 10.611 21.532 1.00 96.06 288 SER A O 1
ATOM 2276 N N . ILE A 1 289 ? -12.653 8.932 22.702 1.00 95.06 289 ILE A N 1
ATOM 2277 C CA . ILE A 1 289 ? -14.047 9.306 22.452 1.00 95.06 289 ILE A CA 1
ATOM 2278 C C . ILE A 1 289 ? -14.741 9.440 23.806 1.00 95.06 289 ILE A C 1
ATOM 2280 O O . ILE A 1 289 ? -14.683 8.532 24.634 1.00 95.06 289 ILE A O 1
ATOM 2284 N N . TYR A 1 290 ? -15.357 10.597 24.041 1.00 91.50 290 TYR A N 1
ATOM 2285 C CA . TYR A 1 290 ? -16.058 10.921 25.286 1.00 91.50 290 TYR A CA 1
ATOM 2286 C C . TYR A 1 290 ? -17.506 11.280 24.991 1.00 91.50 290 TYR A C 1
ATOM 2288 O O . TYR A 1 290 ? -17.750 11.875 23.941 1.00 91.50 290 TYR A O 1
ATOM 2296 N N . PRO A 1 291 ? -18.442 11.029 25.918 1.00 88.19 291 PRO A N 1
ATOM 2297 C CA . PRO A 1 291 ? -19.740 11.673 25.856 1.00 88.19 291 PRO A CA 1
ATOM 2298 C C . PRO A 1 291 ? -19.563 13.198 25.943 1.00 88.19 291 PRO A C 1
ATOM 2300 O O . PRO A 1 291 ? -18.742 13.710 26.714 1.00 88.19 291 PRO A O 1
ATOM 2303 N N . SER A 1 292 ? -20.299 13.933 25.117 1.00 84.31 292 SER A N 1
ATOM 2304 C CA . SER A 1 292 ? -20.358 15.391 25.176 1.00 84.31 292 SER A CA 1
ATOM 2305 C C . SER A 1 292 ? -20.984 15.817 26.505 1.00 84.31 292 SER A C 1
ATOM 2307 O O . SER A 1 292 ? -21.840 15.123 27.054 1.00 84.31 292 SER A O 1
ATOM 2309 N N . LYS A 1 293 ? -20.557 16.957 27.059 1.00 68.56 293 LYS A N 1
ATOM 2310 C CA . LYS A 1 293 ? -21.126 17.516 28.298 1.00 68.56 293 LYS A CA 1
ATOM 2311 C C . LYS A 1 293 ? -22.539 18.059 28.024 1.00 68.56 293 LYS A C 1
ATOM 2313 O O . LYS A 1 293 ? -22.729 19.266 27.946 1.00 68.56 293 LYS A O 1
ATOM 2318 N N . GLY A 1 294 ? -23.494 17.152 27.850 1.00 56.06 294 GLY A N 1
ATOM 2319 C CA . GLY A 1 294 ? -24.931 17.398 27.701 1.00 56.06 294 GLY A CA 1
ATOM 2320 C C . GLY A 1 294 ? -25.778 16.505 28.610 1.00 56.06 294 GLY A C 1
ATOM 2321 O O . GLY A 1 294 ? -26.862 16.908 29.007 1.00 56.06 294 GLY A O 1
ATOM 2322 N N . GLU A 1 295 ? -25.240 15.365 29.049 1.00 48.00 295 GLU A N 1
ATOM 2323 C CA . GLU A 1 295 ? -25.878 14.478 30.025 1.00 48.00 295 GLU A CA 1
ATOM 2324 C C . GLU A 1 295 ? -24.905 14.193 31.167 1.00 48.00 295 GLU A C 1
ATOM 2326 O O . GLU A 1 295 ? -24.257 13.154 31.270 1.00 48.00 295 GLU A O 1
ATOM 2331 N N . SER A 1 296 ? -24.768 15.179 32.049 1.00 41.81 296 SER A N 1
ATOM 2332 C CA . SER A 1 296 ? -24.399 14.867 33.422 1.00 41.81 296 SER A CA 1
ATOM 2333 C C . SER A 1 296 ? -25.638 14.239 34.050 1.00 41.81 296 SER A C 1
ATOM 2335 O O . SER A 1 296 ? -26.595 14.965 34.304 1.00 41.81 296 SER A O 1
ATOM 2337 N N . ASN A 1 297 ? -25.625 12.916 34.242 1.00 40.75 297 ASN A N 1
ATOM 2338 C CA . ASN A 1 297 ? -26.677 12.165 34.933 1.00 40.75 297 ASN A CA 1
ATOM 2339 C C . ASN A 1 297 ? -27.181 12.940 36.162 1.00 40.75 297 ASN A C 1
ATOM 2341 O O . ASN A 1 297 ? -26.434 13.128 37.130 1.00 40.75 297 ASN A O 1
ATOM 2345 N N . ALA A 1 298 ? -28.428 13.401 36.064 1.00 36.19 298 ALA A N 1
ATOM 2346 C CA . ALA A 1 298 ? -29.329 13.562 37.194 1.00 36.19 298 ALA A CA 1
ATOM 2347 C C . ALA A 1 298 ? -29.942 12.196 37.525 1.00 36.19 298 ALA A C 1
ATOM 2349 O O . ALA A 1 298 ? -30.119 11.394 36.578 1.00 36.19 298 ALA A O 1
#

Mean predicted aligned error: 4.95 Å

Solvent-accessible surface area (backbone atoms only — not comparable to full-atom values): 16340 Å² total; per-residue (Å²): 123,78,79,79,50,45,68,56,78,64,62,55,62,53,92,46,48,68,61,52,48,44,44,39,55,75,30,50,78,36,54,67,62,29,53,52,49,54,45,62,72,44,49,87,83,41,92,62,54,69,67,44,44,44,69,63,20,47,52,47,25,38,41,67,68,50,30,33,42,75,58,80,66,60,38,31,51,24,52,44,25,47,44,32,44,56,31,42,69,77,33,67,68,46,18,38,31,46,46,36,34,54,52,49,53,43,27,72,75,47,25,71,31,60,71,57,54,39,54,78,68,40,13,67,83,41,74,36,48,54,67,58,52,47,50,51,54,40,71,78,39,42,70,61,33,47,76,70,71,50,47,72,69,59,48,48,56,28,47,57,53,50,49,49,40,38,34,69,43,45,36,29,51,78,55,93,61,29,35,29,45,32,65,68,47,47,50,52,14,49,60,79,61,67,68,86,73,55,69,67,59,52,50,51,40,50,50,55,32,43,55,59,54,37,76,74,39,85,97,44,74,65,38,51,39,54,59,39,50,42,47,35,34,49,58,31,38,77,71,73,46,59,47,43,66,66,55,50,52,51,57,61,67,69,49,72,48,68,47,82,66,35,32,54,46,74,35,61,58,98,59,94,63,90,70,46,49,74,58,90,85,44,64,28,31,28,37,31,76,42,74,29,98,76,72,76,84,124

Foldseek 3Di:
DAQLAAQAPAAEFLVCQLVLLLLQAVQQQPQVSSLVSQCVSCVVPDPDDSCCSCPVHRPSNCVSLQQWDDDDSRIHGALLSVCLNVLVVVDVLSNLLSLLLSLCCCCVRRHLVLLVVCVVVVLQPPWDFLVVSLVVSCVVNVVSCVVVVHDSVNRSVSSVRSVSNCVSSPQWDDDPRIIHGDVVSSVSSVVSLPFDDDLVLLVVQLVVLLVVQVVVDPPDLWDFPSSSLRSSQVVCVVVVRRDDLVRNLVSVLPDDQDDQFKHKDFDDDPDDDPSFDDDPNDTTTIIGMDTDPPDPDD